Protein AF-0000000078951461 (afdb_homodimer)

Sequence (332 aa):
MVTEEKTISEDTPVHPVADGLLKGRVHHFPVNIYYEDTDLSGRVYHANYLRFTERARSDLVKILGVNQRQAYQDGIGMFVIHQQKIRYCQPAWLDDRLDIQTEIIRLRAATLQLQQKIFRGAELLTEIESEVAFLSVDGRPCRIPTDWRSLFEALCSPALDRVERKMVTEEKTISEDTPVHPVADGLLKGRVHHFPVNIYYEDTDLSGRVYHANYLRFTERARSDLVKILGVNQRQAYQDGIGMFVIHQQKIRYCQPAWLDDRLDIQTEIIRLRAATLQLQQKIFRGAELLTEIESEVAFLSVDGRPCRIPTDWRSLFEALCSPALDRVERK

Secondary structure (DSSP, 8-state):
---------S-------SS-EEETTEEEEEEE--GGGB-TTSBBPTTHHHHHHHHHHHHHHHHHT--HHHHHHTTS-EEEEEEEEEEE-S--BTT-EEEEEEEEEEE-SSEEEEEEEEEETTEEEEEEEEEEEEE-TTS-B-PPPHHHHHHHHHHB-STTTSTTT-/---------S-------S--EEETTEEEEEEE--GGGB-TTSBBPTTHHHHHHHHHHHHHHHHHT--HHHHHHTTS-EEEEEEEEEEE-S--BTT-EEEEEEEEEEE-SSEEEEEEEEEETTEEEEEEEEEEEEE-TTS-B-PPPHHHHHHHHHHB-STTTSSS--

InterPro domains:
  IPR006684 Acyl-CoA thioester hydrolase YbgC/YbaW family [PIRSF003230] (21-158)
  IPR006684 Acyl-CoA thioester hydrolase YbgC/YbaW family [TIGR00051] (31-133)
  IPR029069 HotDog domain superfamily [SSF54637] (25-154)
  IPR050563 4-hydroxybenzoyl-CoA thioesterase [PTHR31793] (26-155)

Solvent-accessible surface area (backbone atoms only — not comparable to full-atom values): 18222 Å² total; per-residue (Å²): 133,83,77,76,72,79,66,76,63,81,77,54,74,70,66,77,65,90,60,54,48,73,60,88,51,36,36,39,23,69,44,76,38,46,78,88,48,32,45,98,85,42,32,48,38,76,49,49,55,51,52,53,51,49,52,41,54,52,44,51,37,50,76,71,66,52,57,59,67,60,33,41,76,71,56,66,22,45,80,41,72,41,33,37,38,38,40,52,71,44,86,54,42,68,72,38,60,34,40,38,36,41,32,38,44,39,78,57,67,36,36,37,32,35,42,35,38,32,21,51,81,89,44,68,23,36,40,37,39,36,35,35,32,27,22,31,77,87,68,42,82,33,68,51,56,66,76,56,43,55,56,50,57,73,31,38,50,73,70,66,54,57,64,77,76,103,135,81,78,76,72,77,66,76,64,80,78,56,73,70,68,78,66,89,60,55,46,73,60,87,51,36,36,38,25,67,44,78,38,46,78,88,47,33,44,98,86,44,32,47,38,77,50,49,55,51,51,54,52,49,51,40,52,54,44,51,38,50,74,71,66,53,57,59,66,59,33,40,76,71,57,66,22,45,80,42,73,41,34,40,37,37,39,51,70,42,86,52,43,67,70,38,59,35,40,37,35,41,32,38,44,41,78,56,67,35,38,38,32,34,42,35,40,32,21,49,81,89,44,69,23,36,39,37,38,36,36,33,33,27,22,31,77,87,68,41,81,33,70,51,56,67,75,55,44,56,57,50,57,73,30,36,50,74,72,69,54,56,61,76,75,102

Nearest PDB structures (foldseek):
  3hm0-assembly1_C  TM=9.225E-01  e=2.066E-12  Bartonella henselae
  3hm0-assembly1_B  TM=9.051E-01  e=6.289E-12  Bartonella henselae
  3hm0-assembly1_D  TM=9.247E-01  e=2.263E-11  Bartonella henselae
  4k00-assembly1_A  TM=9.029E-01  e=1.075E-10  Synechocystis sp. PCC 6803 substr. Kazusa
  1z54-assembly1_C  TM=8.979E-01  e=1.392E-09  Thermus thermophilus HB8

Foldseek 3Di:
DPPPPPPPPVPPVPPPPQAWDDDQLKIKGKDWAAPVQVDPVQWGDPVCVVVVVVVSVVRVCVVLVNDQPVCVVVQNWHKDWDDKDKDFDATDGHGFMKIKIKAFADDDQFKTKIWIFIDRVPHTGMIMIIIMGIATPVGHGGGDDPSVRVSNVSSHDPPPVPPVVD/DPPPPPPPPVPPVPPPPQAWDDDQLKIKGKDWAAPVQVDPVQWGDPVCVVVVVVVSVVRVCVVLVNDQPVCVVVQNWHKDWDDKDKDFDATDGHGFMKIKIKAFADDDQFKTKIWIFIDRVPHTGMIMIIIMGIATPVGHGGGDDPSVRVSNVSSHDPPPVPPVVD

Organism: Zymomonas mobilis subsp. mobilis (strain ATCC 31821 / ZM4 / CP4) (NCBI:txid264203)

pLDDT: mean 86.45, std 18.86, range [30.19, 98.81]

Radius of gyration: 23.98 Å; Cα contacts (8 Å, |Δi|>4): 603; chains: 2; bounding box: 83×57×82 Å

Structure (mmCIF, N/CA/C/O backbone):
data_AF-0000000078951461-model_v1
#
loop_
_entity.id
_entity.type
_entity.pdbx_description
1 polymer 'Thioesterase superfamily protein'
#
loop_
_atom_site.group_PDB
_atom_site.id
_atom_site.type_symbol
_atom_site.label_atom_id
_atom_site.label_alt_id
_atom_site.label_comp_id
_atom_site.label_asym_id
_atom_site.label_entity_id
_atom_site.label_seq_id
_atom_site.pdbx_PDB_ins_code
_atom_site.Cartn_x
_atom_site.Cartn_y
_atom_site.Cartn_z
_atom_site.occupancy
_atom_site.B_iso_or_equiv
_atom_site.auth_seq_id
_atom_site.auth_comp_id
_atom_site.auth_asym_id
_atom_site.auth_atom_id
_atom_site.pdbx_PDB_model_num
ATOM 1 N N . MET A 1 1 ? 34.719 8.82 -51.469 1 34.47 1 MET A N 1
ATOM 2 C CA . MET A 1 1 ? 34.312 8.93 -50.062 1 34.47 1 MET A CA 1
ATOM 3 C C . MET A 1 1 ? 33.312 7.848 -49.719 1 34.47 1 MET A C 1
ATOM 5 O O . MET A 1 1 ? 32.188 7.828 -50.219 1 34.47 1 MET A O 1
ATOM 9 N N . VAL A 1 2 ? 33.781 6.613 -49.469 1 40.09 2 VAL A N 1
ATOM 10 C CA . VAL A 1 2 ? 33.031 5.406 -49.156 1 40.09 2 VAL A CA 1
ATOM 11 C C . VAL A 1 2 ? 32.219 5.609 -47.875 1 40.09 2 VAL A C 1
ATOM 13 O O . VAL A 1 2 ? 32.75 6.047 -46.875 1 40.09 2 VAL A O 1
ATOM 16 N N . THR A 1 3 ? 30.938 5.867 -47.938 1 41.06 3 THR A N 1
ATOM 17 C CA . THR A 1 3 ? 29.984 5.93 -46.844 1 41.06 3 THR A CA 1
ATOM 18 C C . THR A 1 3 ? 30.125 4.711 -45.938 1 41.06 3 THR A C 1
ATOM 20 O O . THR A 1 3 ? 29.969 3.574 -46.406 1 41.06 3 THR A O 1
ATOM 23 N N . GLU A 1 4 ? 30.969 4.73 -44.969 1 40.25 4 GLU A N 1
ATOM 24 C CA . GLU A 1 4 ? 31 3.672 -43.969 1 40.25 4 GLU A CA 1
ATOM 25 C C . GLU A 1 4 ? 29.609 3.391 -43.406 1 40.25 4 GLU A C 1
ATOM 27 O O . GLU A 1 4 ? 28.969 4.277 -42.844 1 40.25 4 GLU A O 1
ATOM 32 N N . GLU A 1 5 ? 28.828 2.58 -44 1 37.94 5 GLU A N 1
ATOM 33 C CA . GLU A 1 5 ? 27.594 2.061 -43.406 1 37.94 5 GLU A CA 1
ATOM 34 C C . GLU A 1 5 ? 27.859 1.578 -41.969 1 37.94 5 GLU A C 1
ATOM 36 O O . GLU A 1 5 ? 28.625 0.645 -41.75 1 37.94 5 GLU A O 1
ATOM 41 N N . LYS A 1 6 ? 27.828 2.479 -41.031 1 44.84 6 LYS A N 1
ATOM 42 C CA . LYS A 1 6 ? 27.781 2.037 -39.625 1 44.84 6 LYS A CA 1
ATOM 43 C C . LYS A 1 6 ? 26.891 0.804 -39.469 1 44.84 6 LYS A C 1
ATOM 45 O O . LYS A 1 6 ? 25.672 0.886 -39.625 1 44.84 6 LYS A O 1
ATOM 50 N N . THR A 1 7 ? 27.266 -0.312 -39.875 1 39.81 7 THR A N 1
ATOM 51 C CA . THR A 1 7 ? 26.562 -1.56 -39.594 1 39.81 7 THR A CA 1
ATOM 52 C C . THR A 1 7 ? 26.234 -1.665 -38.125 1 39.81 7 THR A C 1
ATOM 54 O O . THR A 1 7 ? 27.125 -1.524 -37.25 1 39.81 7 THR A O 1
ATOM 57 N N . ILE A 1 8 ? 25.062 -1.217 -37.688 1 45.56 8 ILE A N 1
ATOM 58 C CA . ILE A 1 8 ? 24.562 -1.632 -36.375 1 45.56 8 ILE A CA 1
ATOM 59 C C . ILE A 1 8 ? 24.953 -3.076 -36.094 1 45.56 8 ILE A C 1
ATOM 61 O O . ILE A 1 8 ? 24.641 -3.98 -36.875 1 45.56 8 ILE A O 1
ATOM 65 N N . SER A 1 9 ? 26.172 -3.287 -35.688 1 44.78 9 SER A N 1
ATOM 66 C CA . SER A 1 9 ? 26.625 -4.625 -35.312 1 44.78 9 SER A CA 1
ATOM 67 C C . SER A 1 9 ? 25.484 -5.469 -34.75 1 44.78 9 SER A C 1
ATOM 69 O O . SER A 1 9 ? 24.547 -4.938 -34.156 1 44.78 9 SER A O 1
ATOM 71 N N . GLU A 1 10 ? 25.047 -6.539 -35.281 1 46.91 10 GLU A N 1
ATOM 72 C CA . GLU A 1 10 ? 24.141 -7.637 -34.969 1 46.91 10 GLU A CA 1
ATOM 73 C C . GLU A 1 10 ? 24.125 -7.926 -33.469 1 46.91 10 GLU A C 1
ATOM 75 O O . GLU A 1 10 ? 23.344 -8.758 -33 1 46.91 10 GLU A O 1
ATOM 80 N N . ASP A 1 11 ? 25.234 -7.703 -32.781 1 46.53 11 ASP A N 1
ATOM 81 C CA . ASP A 1 11 ? 25.062 -7.984 -31.359 1 46.53 11 ASP A CA 1
ATOM 82 C C . ASP A 1 11 ? 24.031 -7.047 -30.734 1 46.53 11 ASP A C 1
ATOM 84 O O . ASP A 1 11 ? 24.375 -5.977 -30.234 1 46.53 11 ASP A O 1
ATOM 88 N N . THR A 1 12 ? 22.984 -6.809 -31.359 1 45.22 12 THR A N 1
ATOM 89 C CA . THR A 1 12 ? 21.906 -6 -30.812 1 45.22 12 THR A CA 1
ATOM 90 C C . THR A 1 12 ? 21.656 -6.348 -29.344 1 45.22 12 THR A C 1
ATOM 92 O O . THR A 1 12 ? 21.375 -7.504 -29.016 1 45.22 12 THR A O 1
ATOM 95 N N . PRO A 1 13 ? 22.281 -5.668 -28.438 1 47.5 13 PRO A N 1
ATOM 96 C CA . PRO A 1 13 ? 21.922 -5.992 -27.062 1 47.5 13 PRO A CA 1
ATOM 97 C C . PRO A 1 13 ? 20.453 -6.402 -26.906 1 47.5 13 PRO A C 1
ATOM 99 O O . PRO A 1 13 ? 19.578 -5.812 -27.547 1 47.5 13 PRO A O 1
ATOM 102 N N . VAL A 1 14 ? 20.125 -7.688 -27.016 1 45.38 14 VAL A N 1
ATOM 103 C CA . VAL A 1 14 ? 18.766 -8.117 -26.672 1 45.38 14 VAL A CA 1
ATOM 104 C C . VAL A 1 14 ? 18.203 -7.25 -25.547 1 45.38 14 VAL A C 1
ATOM 106 O O . VAL A 1 14 ? 18.906 -6.98 -24.562 1 45.38 14 VAL A O 1
ATOM 109 N N . HIS A 1 15 ? 17.469 -6.312 -25.906 1 48.31 15 HIS A N 1
ATOM 110 C CA . HIS A 1 15 ? 16.766 -5.523 -24.906 1 48.31 15 HIS A CA 1
ATOM 111 C C . HIS A 1 15 ? 16.344 -6.379 -23.719 1 48.31 15 HIS A C 1
ATOM 113 O O . HIS A 1 15 ? 15.836 -7.488 -23.891 1 48.31 15 HIS A O 1
ATOM 119 N N . PRO A 1 16 ? 17.172 -6.316 -22.656 1 47.41 16 PRO A N 1
ATOM 120 C CA . PRO A 1 16 ? 16.703 -7.094 -21.5 1 47.41 16 PRO A CA 1
ATOM 121 C C . PRO A 1 16 ? 15.188 -7.258 -21.469 1 47.41 16 PRO A C 1
ATOM 123 O O . PRO A 1 16 ? 14.453 -6.316 -21.797 1 47.41 16 PRO A O 1
ATOM 126 N N . VAL A 1 17 ? 14.656 -8.367 -21.844 1 51.5 17 VAL A N 1
ATOM 127 C CA . VAL A 1 17 ? 13.242 -8.719 -21.781 1 51.5 17 VAL A CA 1
ATOM 128 C C . VAL A 1 17 ? 12.648 -8.219 -20.469 1 51.5 17 VAL A C 1
ATOM 130 O O . VAL A 1 17 ? 13.359 -8.109 -19.453 1 51.5 17 VAL A O 1
ATOM 133 N N . ALA A 1 18 ? 11.531 -7.434 -20.484 1 63.5 18 ALA A N 1
ATOM 134 C CA . ALA A 1 18 ? 10.695 -6.934 -19.406 1 63.5 18 ALA A CA 1
ATOM 135 C C . ALA A 1 18 ? 10.312 -8.055 -18.438 1 63.5 18 ALA A C 1
ATOM 137 O O . ALA A 1 18 ? 9.625 -7.812 -17.438 1 63.5 18 ALA A O 1
ATOM 138 N N . ASP A 1 19 ? 10.898 -9.289 -18.672 1 82.44 19 ASP A N 1
ATOM 139 C CA . ASP A 1 19 ? 10.516 -10.422 -17.844 1 82.44 19 ASP A CA 1
ATOM 140 C C . ASP A 1 19 ? 11.531 -10.633 -16.719 1 82.44 19 ASP A C 1
ATOM 142 O O . ASP A 1 19 ? 12.703 -10.273 -16.844 1 82.44 19 ASP A O 1
ATOM 146 N N . GLY A 1 20 ? 11.055 -11.102 -15.641 1 90.75 20 GLY A N 1
ATOM 147 C CA . GLY A 1 20 ? 11.867 -11.422 -14.484 1 90.75 20 GLY A CA 1
ATOM 148 C C . GLY A 1 20 ? 12.664 -12.703 -14.656 1 90.75 20 GLY A C 1
ATOM 149 O O . GLY A 1 20 ? 12.531 -13.398 -15.664 1 90.75 20 GLY A O 1
ATOM 150 N N . LEU A 1 21 ? 13.648 -12.945 -13.719 1 92.94 21 LEU A N 1
ATOM 151 C CA . LEU A 1 21 ? 14.492 -14.133 -13.68 1 92.94 21 LEU A CA 1
ATOM 152 C C . LEU A 1 21 ? 14.461 -14.773 -12.289 1 92.94 21 LEU A C 1
ATOM 154 O O . LEU A 1 21 ? 14.484 -14.07 -11.281 1 92.94 21 LEU A O 1
ATOM 158 N N . LEU A 1 22 ? 14.469 -16.094 -12.328 1 94.19 22 LEU A N 1
ATOM 159 C CA . LEU A 1 22 ? 14.602 -16.812 -11.07 1 94.19 22 LEU A CA 1
ATOM 160 C C . LEU A 1 22 ? 16.062 -17.156 -10.797 1 94.19 22 LEU A C 1
ATOM 162 O O . LEU A 1 22 ? 16.719 -17.812 -11.609 1 94.19 22 LEU A O 1
ATOM 166 N N . LYS A 1 23 ? 16.656 -16.672 -9.789 1 95.12 23 LYS A N 1
ATOM 167 C CA . LYS A 1 23 ? 17.969 -17.047 -9.281 1 95.12 23 LYS A CA 1
ATOM 168 C C . LYS A 1 23 ? 17.859 -17.812 -7.965 1 95.12 23 LYS A C 1
ATOM 170 O O . LYS A 1 23 ? 17.703 -17.203 -6.902 1 95.12 23 LYS A O 1
ATOM 175 N N . GLY A 1 24 ? 17.984 -19.203 -8.047 1 93.69 24 GLY A N 1
ATOM 176 C CA . GLY A 1 24 ? 17.625 -20 -6.891 1 93.69 24 GLY A CA 1
ATOM 177 C C . GLY A 1 24 ? 16.156 -19.891 -6.523 1 93.69 24 GLY A C 1
ATOM 178 O O . GLY A 1 24 ? 15.281 -20.125 -7.359 1 93.69 24 GLY A O 1
ATOM 179 N N . ARG A 1 25 ? 15.922 -19.453 -5.305 1 95.19 25 ARG A N 1
ATOM 180 C CA . ARG A 1 25 ? 14.547 -19.359 -4.832 1 95.19 25 ARG A CA 1
ATOM 181 C C . ARG A 1 25 ? 14.039 -17.922 -4.898 1 95.19 25 ARG A C 1
ATOM 183 O O . ARG A 1 25 ? 12.906 -17.641 -4.508 1 95.19 25 ARG A O 1
ATOM 190 N N . VAL A 1 26 ? 14.875 -17.094 -5.422 1 97.06 26 VAL A N 1
ATOM 191 C CA . VAL A 1 26 ? 14.531 -15.672 -5.43 1 97.06 26 VAL A CA 1
ATOM 192 C C . VAL A 1 26 ? 14.211 -15.227 -6.855 1 97.06 26 VAL A C 1
ATOM 194 O O . VAL A 1 26 ? 14.984 -15.469 -7.777 1 97.06 26 VAL A O 1
ATOM 197 N N . HIS A 1 27 ? 13.039 -14.68 -7.086 1 97.62 27 HIS A N 1
ATOM 198 C CA . HIS A 1 27 ? 12.641 -14.086 -8.359 1 97.62 27 HIS A CA 1
ATOM 199 C C . HIS A 1 27 ? 13.086 -12.625 -8.445 1 97.62 27 HIS A C 1
ATOM 201 O O . HIS A 1 27 ? 12.82 -11.836 -7.539 1 97.62 27 HIS A O 1
ATOM 207 N N . HIS A 1 28 ? 13.797 -12.25 -9.516 1 98.12 28 HIS A N 1
ATOM 208 C CA . HIS A 1 28 ? 14.266 -10.891 -9.773 1 98.12 28 HIS A CA 1
ATOM 209 C C . HIS A 1 28 ? 13.484 -10.25 -10.914 1 98.12 28 HIS A C 1
ATOM 211 O O . HIS A 1 28 ? 13.406 -10.805 -12.008 1 98.12 28 HIS A O 1
ATOM 217 N N . PHE A 1 29 ? 12.93 -9.117 -10.703 1 97.94 29 PHE A N 1
ATOM 218 C CA . PHE A 1 29 ? 12.117 -8.414 -11.695 1 97.94 29 PHE A CA 1
ATOM 219 C C . PHE A 1 29 ? 12.57 -6.961 -11.828 1 97.94 29 PHE A C 1
ATOM 221 O O . PHE A 1 29 ? 12.469 -6.18 -10.883 1 97.94 29 PHE A O 1
ATOM 228 N N . PRO A 1 30 ? 13.016 -6.574 -13.023 1 96.69 30 PRO A N 1
ATOM 229 C CA . PRO A 1 30 ? 13.5 -5.207 -13.203 1 96.69 30 PRO A CA 1
ATOM 230 C C . PRO A 1 30 ? 12.375 -4.203 -13.445 1 96.69 30 PRO A C 1
ATOM 232 O O . PRO A 1 30 ? 11.391 -4.523 -14.125 1 96.69 30 PRO A O 1
ATOM 235 N N . VAL A 1 31 ? 12.57 -3.02 -12.883 1 96.62 31 VAL A N 1
ATOM 236 C CA . VAL A 1 31 ? 11.633 -1.923 -13.102 1 96.62 31 VAL A CA 1
ATOM 237 C C . VAL A 1 31 ? 12.398 -0.626 -13.352 1 96.62 31 VAL A C 1
ATOM 239 O O . VAL A 1 31 ? 13.258 -0.242 -12.555 1 96.62 31 VAL A O 1
ATOM 242 N N . ASN A 1 32 ? 12.07 -0.006 -14.445 1 95.38 32 ASN A N 1
ATOM 243 C CA . ASN A 1 32 ? 12.57 1.341 -14.695 1 95.38 32 ASN A CA 1
ATOM 244 C C . ASN A 1 32 ? 11.586 2.404 -14.227 1 95.38 32 ASN A C 1
ATOM 246 O O . ASN A 1 32 ? 10.375 2.271 -14.422 1 95.38 32 ASN A O 1
ATOM 250 N N . ILE A 1 33 ? 12.164 3.449 -13.594 1 96.62 33 ILE A N 1
ATOM 251 C CA . ILE A 1 33 ? 11.312 4.52 -13.086 1 96.62 33 ILE A CA 1
ATOM 252 C C . ILE A 1 33 ? 11.195 5.625 -14.133 1 96.62 33 ILE A C 1
ATOM 254 O O . ILE A 1 33 ? 12.203 6.137 -14.617 1 96.62 33 ILE A O 1
ATOM 258 N N . TYR A 1 34 ? 10.008 5.996 -14.438 1 94.44 34 TYR A N 1
ATOM 259 C CA . TYR A 1 34 ? 9.695 7.047 -15.398 1 94.44 34 TYR A CA 1
ATOM 260 C C . TYR A 1 34 ? 8.977 8.203 -14.727 1 94.44 34 TYR A C 1
ATOM 262 O O . TYR A 1 34 ? 8.656 8.141 -13.539 1 94.44 34 TYR A O 1
ATOM 270 N N . TYR A 1 35 ? 8.625 9.266 -15.453 1 90.94 35 TYR A N 1
ATOM 271 C CA . TYR A 1 35 ? 8.008 10.484 -14.945 1 90.94 35 TYR A CA 1
ATOM 272 C C . TYR A 1 35 ? 6.672 10.18 -14.273 1 90.94 35 TYR A C 1
ATOM 274 O O . TYR A 1 35 ? 6.363 10.727 -13.211 1 90.94 35 TYR A O 1
ATOM 282 N N . GLU A 1 36 ? 5.91 9.273 -14.75 1 91 36 GLU A N 1
ATOM 283 C CA . GLU A 1 36 ? 4.566 8.984 -14.25 1 91 36 GLU A CA 1
ATOM 284 C C . GLU A 1 36 ? 4.617 8.273 -12.898 1 91 36 GLU A C 1
ATOM 286 O O . GLU A 1 36 ? 3.607 8.195 -12.203 1 91 36 GLU A O 1
ATOM 291 N N . ASP A 1 37 ? 5.781 7.773 -12.594 1 95 37 ASP A N 1
ATOM 292 C CA . ASP A 1 37 ? 5.926 7.039 -11.344 1 95 37 ASP A CA 1
ATOM 293 C C . ASP A 1 37 ? 6.227 7.984 -10.18 1 95 37 ASP A C 1
ATOM 295 O O . ASP A 1 37 ? 6.18 7.582 -9.016 1 95 37 ASP A O 1
ATOM 299 N N . THR A 1 38 ? 6.629 9.203 -10.438 1 94 38 THR A N 1
ATOM 300 C CA . THR A 1 38 ? 7.16 10.109 -9.422 1 94 38 THR A CA 1
ATOM 301 C C . THR A 1 38 ? 6.125 11.164 -9.039 1 94 38 THR A C 1
ATOM 303 O O . THR A 1 38 ? 5.059 11.242 -9.656 1 94 38 THR A O 1
ATOM 306 N N . ASP A 1 39 ? 6.375 11.844 -7.953 1 90 39 ASP A N 1
ATOM 307 C CA . ASP A 1 39 ? 5.551 12.969 -7.531 1 90 39 ASP A CA 1
ATOM 308 C C . ASP A 1 39 ? 6.305 14.289 -7.672 1 90 39 ASP A C 1
ATOM 310 O O . ASP A 1 39 ? 7.332 14.352 -8.352 1 90 39 ASP A O 1
ATOM 314 N N . LEU A 1 40 ? 5.703 15.367 -7.113 1 81 40 LEU A N 1
ATOM 315 C CA . LEU A 1 40 ? 6.234 16.719 -7.262 1 81 40 LEU A CA 1
ATOM 316 C C . LEU A 1 40 ? 7.68 16.781 -6.777 1 81 40 LEU A C 1
ATOM 318 O O . LEU A 1 40 ? 8.484 17.547 -7.316 1 81 40 LEU A O 1
ATOM 322 N N . SER A 1 41 ? 8.086 15.906 -5.863 1 82.25 41 SER A N 1
ATOM 323 C CA . SER A 1 41 ? 9.414 15.953 -5.258 1 82.25 41 SER A CA 1
ATOM 324 C C . SER A 1 41 ? 10.422 15.164 -6.09 1 82.25 41 SER A C 1
ATOM 326 O O . SER A 1 41 ? 11.617 15.164 -5.781 1 82.25 41 SER A O 1
ATOM 328 N N . GLY A 1 42 ? 9.945 14.469 -7.18 1 87.81 42 GLY A N 1
ATOM 329 C CA . GLY A 1 42 ? 10.828 13.672 -8.016 1 87.81 42 GLY A CA 1
ATOM 330 C C . GLY A 1 42 ? 11.047 12.266 -7.477 1 87.81 42 GLY A C 1
ATOM 331 O O . GLY A 1 42 ? 11.727 11.453 -8.102 1 87.81 42 GLY A O 1
ATOM 332 N N . ARG A 1 43 ? 10.523 12.031 -6.363 1 93.31 43 ARG A N 1
ATOM 333 C CA . ARG A 1 43 ? 10.594 10.695 -5.785 1 93.31 43 ARG A CA 1
ATOM 334 C C . ARG A 1 43 ? 9.422 9.836 -6.246 1 93.31 43 ARG A C 1
ATOM 336 O O . ARG A 1 43 ? 8.359 10.367 -6.602 1 93.31 43 ARG A O 1
ATOM 343 N N . VAL A 1 44 ? 9.633 8.555 -6.297 1 96.75 44 VAL A N 1
ATOM 344 C CA . VAL A 1 44 ? 8.531 7.652 -6.617 1 96.75 44 VAL A CA 1
ATOM 345 C C . VAL A 1 44 ? 7.41 7.824 -5.598 1 96.75 44 VAL A C 1
ATOM 347 O O . VAL A 1 44 ? 7.66 7.836 -4.387 1 96.75 44 VAL A O 1
ATOM 350 N N . TYR A 1 45 ? 6.215 7.957 -6.129 1 95.69 45 TYR A N 1
ATOM 351 C CA . TYR A 1 45 ? 5.035 7.988 -5.273 1 95.69 45 TYR A CA 1
ATOM 352 C C . TYR A 1 45 ? 4.922 6.707 -4.453 1 95.69 45 TYR A C 1
ATOM 354 O O . TYR A 1 45 ? 5.074 5.605 -4.984 1 95.69 45 TYR A O 1
ATOM 362 N N . HIS A 1 46 ? 4.645 6.82 -3.127 1 95.94 46 HIS A N 1
ATOM 363 C CA . HIS A 1 46 ? 4.785 5.691 -2.211 1 95.94 46 HIS A CA 1
ATOM 364 C C . HIS A 1 46 ? 3.861 4.547 -2.607 1 95.94 46 HIS A C 1
ATOM 366 O O . HIS A 1 46 ? 4.215 3.375 -2.449 1 95.94 46 HIS A O 1
ATOM 372 N N . ALA A 1 47 ? 2.705 4.848 -3.096 1 96.75 47 ALA A N 1
ATOM 373 C CA . ALA A 1 47 ? 1.732 3.816 -3.447 1 96.75 47 ALA A CA 1
ATOM 374 C C . ALA A 1 47 ? 2.209 2.998 -4.645 1 96.75 47 ALA A C 1
ATOM 376 O O . ALA A 1 47 ? 1.766 1.865 -4.844 1 96.75 47 ALA A O 1
ATOM 377 N N . ASN A 1 48 ? 3.068 3.549 -5.441 1 97.25 48 ASN A N 1
ATOM 378 C CA . ASN A 1 48 ? 3.49 2.887 -6.668 1 97.25 48 ASN A CA 1
ATOM 379 C C . ASN A 1 48 ? 4.363 1.67 -6.379 1 97.25 48 ASN A C 1
ATOM 381 O O . ASN A 1 48 ? 4.48 0.77 -7.215 1 97.25 48 ASN A O 1
ATOM 385 N N . TYR A 1 49 ? 4.949 1.63 -5.227 1 98.38 49 TYR A N 1
ATOM 386 C CA . TYR A 1 49 ? 5.746 0.46 -4.871 1 98.38 49 TYR A CA 1
ATOM 387 C C . TYR A 1 49 ? 4.883 -0.795 -4.832 1 98.38 49 TYR A C 1
ATOM 389 O O . TYR A 1 49 ? 5.352 -1.89 -5.152 1 98.38 49 TYR A O 1
ATOM 397 N N . LEU A 1 50 ? 3.609 -0.641 -4.43 1 98 50 LEU A N 1
ATOM 398 C CA . LEU A 1 50 ? 2.693 -1.776 -4.469 1 98 50 LEU A CA 1
ATOM 399 C C . LEU A 1 50 ? 2.439 -2.223 -5.902 1 98 50 LEU A C 1
ATOM 401 O O . LEU A 1 50 ? 2.318 -3.42 -6.176 1 98 50 LEU A O 1
ATOM 405 N N . ARG A 1 51 ? 2.369 -1.291 -6.758 1 96.94 51 ARG A N 1
ATOM 406 C CA . ARG A 1 51 ? 2.166 -1.626 -8.164 1 96.94 51 ARG A CA 1
ATOM 407 C C . ARG A 1 51 ? 3.363 -2.387 -8.727 1 96.94 51 ARG A C 1
ATOM 409 O O . ARG A 1 51 ? 3.197 -3.367 -9.453 1 96.94 51 ARG A O 1
ATOM 416 N N . PHE A 1 52 ? 4.539 -1.928 -8.398 1 98 52 PHE A N 1
ATOM 417 C CA . PHE A 1 52 ? 5.746 -2.604 -8.859 1 98 52 PHE A CA 1
ATOM 418 C C . PHE A 1 52 ? 5.777 -4.047 -8.375 1 98 52 PHE A C 1
ATOM 420 O O . PHE A 1 52 ? 6.086 -4.961 -9.141 1 98 52 PHE A O 1
ATOM 427 N N . THR A 1 53 ? 5.449 -4.203 -7.113 1 98.06 53 THR A N 1
ATOM 428 C CA . THR A 1 53 ? 5.523 -5.543 -6.543 1 98.06 53 THR A CA 1
ATOM 429 C C . THR A 1 53 ? 4.426 -6.434 -7.113 1 98.06 53 THR A C 1
ATOM 431 O O . THR A 1 53 ? 4.609 -7.648 -7.246 1 98.06 53 THR A O 1
ATOM 434 N N . GLU A 1 54 ? 3.281 -5.879 -7.41 1 96.88 54 GLU A N 1
ATOM 435 C CA . GLU A 1 54 ? 2.238 -6.645 -8.086 1 96.88 54 GLU A CA 1
ATOM 436 C C . GLU A 1 54 ? 2.715 -7.141 -9.453 1 96.88 54 GLU A C 1
ATOM 438 O O . GLU A 1 54 ? 2.455 -8.281 -9.82 1 96.88 54 GLU A O 1
ATOM 443 N N . ARG A 1 55 ? 3.365 -6.293 -10.18 1 95.94 55 ARG A N 1
ATOM 444 C CA . ARG A 1 55 ? 3.904 -6.691 -11.477 1 95.94 55 ARG A CA 1
ATOM 445 C C . ARG A 1 55 ? 4.914 -7.824 -11.32 1 95.94 55 ARG A C 1
ATOM 447 O O . ARG A 1 55 ? 4.914 -8.773 -12.117 1 95.94 55 ARG A O 1
ATOM 454 N N . ALA A 1 56 ? 5.727 -7.68 -10.336 1 97.5 56 ALA A N 1
ATOM 455 C CA . ALA A 1 56 ? 6.715 -8.719 -10.07 1 97.5 56 ALA A CA 1
ATOM 456 C C . ALA A 1 56 ? 6.035 -10.047 -9.734 1 97.5 56 ALA A C 1
ATOM 458 O O . ALA A 1 56 ? 6.426 -11.102 -10.242 1 97.5 56 ALA A O 1
ATOM 459 N N . ARG A 1 57 ? 5.043 -10.062 -8.852 1 96.19 57 ARG A N 1
ATOM 460 C CA . ARG A 1 57 ? 4.32 -11.281 -8.508 1 96.19 57 ARG A CA 1
ATOM 461 C C . ARG A 1 57 ? 3.658 -11.891 -9.742 1 96.19 57 ARG A C 1
ATOM 463 O O . ARG A 1 57 ? 3.674 -13.109 -9.922 1 96.19 57 ARG A O 1
ATOM 470 N N . SER A 1 58 ? 3.076 -10.984 -10.562 1 93.69 58 SER A N 1
ATOM 471 C CA . SER A 1 58 ? 2.438 -11.453 -11.789 1 93.69 58 SER A CA 1
ATOM 472 C C . SER A 1 58 ? 3.443 -12.133 -12.711 1 93.69 58 SER A C 1
ATOM 474 O O . SER A 1 58 ? 3.154 -13.18 -13.289 1 93.69 58 SER A O 1
ATOM 476 N N . ASP A 1 59 ? 4.59 -11.578 -12.812 1 94.94 59 ASP A N 1
ATOM 477 C CA . ASP A 1 59 ? 5.652 -12.148 -13.633 1 94.94 59 ASP A CA 1
ATOM 478 C C . ASP A 1 59 ? 6.102 -13.508 -13.086 1 94.94 59 ASP A C 1
ATOM 480 O O . ASP A 1 59 ? 6.305 -14.453 -13.852 1 94.94 59 ASP A O 1
ATOM 484 N N . LEU A 1 60 ? 6.258 -13.617 -11.82 1 94.56 60 LEU A N 1
ATOM 485 C CA . LEU A 1 60 ? 6.676 -14.859 -11.18 1 94.56 60 LEU A CA 1
ATOM 486 C C . LEU A 1 60 ? 5.711 -15.992 -11.5 1 94.56 60 LEU A C 1
ATOM 488 O O . LEU A 1 60 ? 6.133 -17.078 -11.914 1 94.56 60 LEU A O 1
ATOM 492 N N . VAL A 1 61 ? 4.445 -15.797 -11.305 1 92.19 61 VAL A N 1
ATOM 493 C CA . VAL A 1 61 ? 3.463 -16.844 -11.523 1 92.19 61 VAL A CA 1
ATOM 494 C C . VAL A 1 61 ? 3.424 -17.219 -13 1 92.19 61 VAL A C 1
ATOM 496 O O . VAL A 1 61 ? 3.221 -18.391 -13.352 1 92.19 61 VAL A O 1
ATOM 499 N N . LYS A 1 62 ? 3.615 -16.203 -13.82 1 89.94 62 LYS A N 1
ATOM 500 C CA . LYS A 1 62 ? 3.693 -16.484 -15.25 1 89.94 62 LYS A CA 1
ATOM 501 C C . LYS A 1 62 ? 4.871 -17.391 -15.57 1 89.94 62 LYS A C 1
ATOM 503 O O . LYS A 1 62 ? 4.727 -18.375 -16.312 1 89.94 62 LYS A O 1
ATOM 508 N N . ILE A 1 63 ? 5.992 -17.109 -15 1 90.88 63 ILE A N 1
ATOM 509 C CA . ILE A 1 63 ? 7.203 -17.891 -15.234 1 90.88 63 ILE A CA 1
ATOM 510 C C . ILE A 1 63 ? 7 -19.328 -14.734 1 90.88 63 ILE A C 1
ATOM 512 O O . ILE A 1 63 ? 7.5 -20.281 -15.336 1 90.88 63 ILE A O 1
ATOM 516 N N . LEU A 1 64 ? 6.223 -19.469 -13.703 1 91.69 64 LEU A N 1
ATOM 517 C CA . LEU A 1 64 ? 5.988 -20.781 -13.109 1 91.69 64 LEU A CA 1
ATOM 518 C C . LEU A 1 64 ? 4.918 -21.547 -13.883 1 91.69 64 LEU A C 1
ATOM 520 O O . LEU A 1 64 ? 4.684 -22.719 -13.625 1 91.69 64 LEU A O 1
ATOM 524 N N . GLY A 1 65 ? 4.227 -20.844 -14.797 1 89.38 65 GLY A N 1
ATOM 525 C CA . GLY A 1 65 ? 3.205 -21.5 -15.594 1 89.38 65 GLY A CA 1
ATOM 526 C C . GLY A 1 65 ? 1.845 -21.516 -14.922 1 89.38 65 GLY A C 1
ATOM 527 O O . GLY A 1 65 ? 0.979 -22.312 -15.289 1 89.38 65 GLY A O 1
ATOM 528 N N . VAL A 1 66 ? 1.729 -20.75 -13.906 1 89.62 66 VAL A N 1
ATOM 529 C CA . VAL A 1 66 ? 0.448 -20.625 -13.219 1 89.62 66 VAL A CA 1
ATOM 530 C C . VAL A 1 66 ? -0.458 -19.672 -13.984 1 89.62 66 VAL A C 1
ATOM 532 O O . VAL A 1 66 ? -0.129 -18.5 -14.148 1 89.62 66 VAL A O 1
ATOM 535 N N . ASN A 1 67 ? -1.5 -20.188 -14.508 1 89.56 67 ASN A N 1
ATOM 536 C CA . ASN A 1 67 ? -2.479 -19.359 -15.203 1 89.56 67 ASN A CA 1
ATOM 537 C C . ASN A 1 67 ? -3.672 -19.031 -14.312 1 89.56 67 ASN A C 1
ATOM 539 O O . ASN A 1 67 ? -4.68 -19.734 -14.328 1 89.56 67 ASN A O 1
ATOM 543 N N . GLN A 1 68 ? -3.596 -17.953 -13.664 1 85.06 68 GLN A N 1
ATOM 544 C CA . GLN A 1 68 ? -4.605 -17.578 -12.688 1 85.06 68 GLN A CA 1
ATOM 545 C C . GLN A 1 68 ? -5.91 -17.172 -13.359 1 85.06 68 GLN A C 1
ATOM 547 O O . GLN A 1 68 ? -6.996 -17.438 -12.844 1 85.06 68 GLN A O 1
ATOM 552 N N . ARG A 1 69 ? -5.828 -16.578 -14.469 1 85.25 69 ARG A N 1
ATOM 553 C CA . ARG A 1 69 ? -7.02 -16.156 -15.195 1 85.25 69 ARG A CA 1
ATOM 554 C C . ARG A 1 69 ? -7.867 -17.359 -15.609 1 85.25 69 ARG A C 1
ATOM 556 O O . ARG A 1 69 ? -9.086 -17.359 -15.414 1 85.25 69 ARG A O 1
ATOM 563 N N . GLN A 1 70 ? -7.219 -18.312 -16.172 1 87.81 70 GLN A N 1
ATOM 564 C CA . GLN A 1 70 ? -7.918 -19.531 -16.578 1 87.81 70 GLN A CA 1
ATOM 565 C C . GLN A 1 70 ? -8.523 -20.25 -15.383 1 87.81 70 GLN A C 1
ATOM 567 O O . GLN A 1 70 ? -9.625 -20.781 -15.461 1 87.81 70 GLN A O 1
ATOM 572 N N . ALA A 1 71 ? -7.77 -20.297 -14.32 1 87.62 71 ALA A N 1
ATOM 573 C CA . ALA A 1 71 ? -8.266 -20.938 -13.109 1 87.62 71 ALA A CA 1
ATOM 574 C C . ALA A 1 71 ? -9.547 -20.281 -12.617 1 87.62 71 ALA A C 1
ATOM 576 O O . ALA A 1 71 ? -10.484 -20.969 -12.203 1 87.62 71 ALA A O 1
ATOM 577 N N . TYR A 1 72 ? -9.562 -19.062 -12.711 1 86.69 72 TYR A N 1
ATOM 578 C CA . TYR A 1 72 ? -10.75 -18.328 -12.289 1 86.69 72 TYR A CA 1
ATOM 579 C C . TYR A 1 72 ? -11.93 -18.625 -13.211 1 86.69 72 TYR A C 1
ATOM 581 O O . TYR A 1 72 ? -13.031 -18.922 -12.742 1 86.69 72 TYR A O 1
ATOM 589 N N . GLN A 1 73 ? -11.711 -18.594 -14.414 1 88.31 73 GLN A N 1
ATOM 590 C CA . GLN A 1 73 ? -12.742 -18.844 -15.414 1 88.31 73 GLN A CA 1
ATOM 591 C C . GLN A 1 73 ? -13.289 -20.266 -15.297 1 88.31 73 GLN A C 1
ATOM 593 O O . GLN A 1 73 ? -14.477 -20.5 -15.539 1 88.31 73 GLN A O 1
ATOM 598 N N . ASP A 1 74 ? -12.438 -21.203 -14.883 1 92 74 ASP A N 1
ATOM 599 C CA . ASP A 1 74 ? -12.82 -22.609 -14.75 1 92 74 ASP A CA 1
ATOM 600 C C . ASP A 1 74 ? -13.484 -22.859 -13.406 1 92 74 ASP A C 1
ATOM 602 O O . ASP A 1 74 ? -13.875 -24 -13.109 1 92 74 ASP A O 1
ATOM 606 N N . GLY A 1 75 ? -13.531 -21.844 -12.594 1 90.12 75 GLY A N 1
ATOM 607 C CA . GLY A 1 75 ? -14.211 -21.969 -11.312 1 90.12 75 GLY A CA 1
ATOM 608 C C . GLY A 1 75 ? -13.352 -22.625 -10.25 1 90.12 75 GLY A C 1
ATOM 609 O O . GLY A 1 75 ? -13.859 -23.078 -9.227 1 90.12 75 GLY A O 1
ATOM 610 N N . ILE A 1 76 ? -12.117 -22.75 -10.531 1 90.25 76 ILE A N 1
ATOM 611 C CA . ILE A 1 76 ? -11.219 -23.391 -9.578 1 90.25 76 ILE A CA 1
ATOM 612 C C . ILE A 1 76 ? -11.008 -22.469 -8.375 1 90.25 76 ILE A C 1
ATOM 614 O O . ILE A 1 76 ? -11.094 -22.922 -7.223 1 90.25 76 ILE A O 1
ATOM 618 N N . GLY A 1 77 ? -10.664 -21.219 -8.641 1 92.62 77 GLY A N 1
ATOM 619 C CA . GLY A 1 77 ? -10.461 -20.25 -7.57 1 92.62 77 GLY A CA 1
ATOM 620 C C . GLY A 1 77 ? -9.594 -19.078 -7.988 1 92.62 77 GLY A C 1
ATOM 621 O O . GLY A 1 77 ? -9.367 -18.859 -9.18 1 92.62 77 GLY A O 1
ATOM 622 N N . MET A 1 78 ? -9.258 -18.219 -6.926 1 91.75 78 MET A N 1
ATOM 623 C CA . MET A 1 78 ? -8.461 -17.031 -7.199 1 91.75 78 MET A CA 1
ATOM 624 C C . MET A 1 78 ? -7.598 -16.656 -5.996 1 91.75 78 MET A C 1
ATOM 626 O O . MET A 1 78 ? -7.973 -16.938 -4.852 1 91.75 78 MET A O 1
ATOM 630 N N . PHE A 1 79 ? -6.496 -16.078 -6.34 1 93.38 79 PHE A N 1
ATOM 631 C CA . PHE A 1 79 ? -5.66 -15.531 -5.281 1 93.38 79 PHE A CA 1
ATOM 632 C C . PHE A 1 79 ? -6.145 -14.141 -4.883 1 93.38 79 PHE A C 1
ATOM 634 O O . PHE A 1 79 ? -6.512 -13.336 -5.738 1 93.38 79 PHE A O 1
ATOM 641 N N . VAL A 1 80 ? -6.145 -13.875 -3.559 1 93.44 80 VAL A N 1
ATOM 642 C CA . VAL A 1 80 ? -6.52 -12.578 -3.02 1 93.44 80 VAL A CA 1
ATOM 643 C C . VAL A 1 80 ? -5.496 -12.133 -1.978 1 93.44 80 VAL A C 1
ATOM 645 O O . VAL A 1 80 ? -5.035 -12.938 -1.168 1 93.44 80 VAL A O 1
ATOM 648 N N . ILE A 1 81 ? -5.086 -10.883 -2.104 1 96.56 81 ILE A N 1
ATOM 649 C CA . ILE A 1 81 ? -4.215 -10.336 -1.07 1 96.56 81 ILE A CA 1
ATOM 650 C C . ILE A 1 81 ? -5.031 -10.031 0.185 1 96.56 81 ILE A C 1
ATOM 652 O O . ILE A 1 81 ? -5.996 -9.266 0.136 1 96.56 81 ILE A O 1
ATOM 656 N N . HIS A 1 82 ? -4.605 -10.57 1.285 1 96.69 82 HIS A N 1
ATOM 657 C CA . HIS A 1 82 ? -5.32 -10.406 2.545 1 96.69 82 HIS A CA 1
ATOM 658 C C . HIS A 1 82 ? -4.719 -9.266 3.371 1 96.69 82 HIS A C 1
ATOM 660 O O . HIS A 1 82 ? -5.449 -8.508 4.008 1 96.69 82 HIS A O 1
ATOM 666 N N . GLN A 1 83 ? -3.424 -9.258 3.381 1 97.81 83 GLN A N 1
ATOM 667 C CA . GLN A 1 83 ? -2.713 -8.258 4.172 1 97.81 83 GLN A CA 1
ATOM 668 C C . GLN A 1 83 ? -1.369 -7.906 3.533 1 97.81 83 GLN A C 1
ATOM 670 O O . GLN A 1 83 ? -0.729 -8.758 2.918 1 97.81 83 GLN A O 1
ATOM 675 N N . GLN A 1 84 ? -1.011 -6.672 3.775 1 98.5 84 GLN A N 1
ATOM 676 C CA . GLN A 1 84 ? 0.324 -6.238 3.373 1 98.5 84 GLN A CA 1
ATOM 677 C C . GLN A 1 84 ? 0.939 -5.309 4.414 1 98.5 84 GLN A C 1
ATOM 679 O O . GLN A 1 84 ? 0.246 -4.469 4.988 1 98.5 84 GLN A O 1
ATOM 684 N N . LYS A 1 85 ? 2.178 -5.527 4.625 1 98.5 85 LYS A N 1
ATOM 685 C CA . LYS A 1 85 ? 2.998 -4.641 5.445 1 98.5 85 LYS A CA 1
ATOM 686 C C . LYS A 1 85 ? 4.137 -4.031 4.629 1 98.5 85 LYS A C 1
ATOM 688 O O . LYS A 1 85 ? 4.891 -4.75 3.975 1 98.5 85 LYS A O 1
ATOM 693 N N . ILE A 1 86 ? 4.23 -2.77 4.695 1 98.62 86 ILE A N 1
ATOM 694 C CA . ILE A 1 86 ? 5.215 -2.064 3.879 1 98.62 86 ILE A CA 1
ATOM 695 C C . ILE A 1 86 ? 6.148 -1.26 4.781 1 98.62 86 ILE A C 1
ATOM 697 O O . ILE A 1 86 ? 5.695 -0.526 5.66 1 98.62 86 ILE A O 1
ATOM 701 N N . ARG A 1 87 ? 7.379 -1.414 4.562 1 98.56 87 ARG A N 1
ATOM 702 C CA . ARG A 1 87 ? 8.391 -0.558 5.172 1 98.56 87 ARG A CA 1
ATOM 703 C C . ARG A 1 87 ? 9.141 0.246 4.117 1 98.56 87 ARG A C 1
ATOM 705 O O . ARG A 1 87 ? 9.734 -0.326 3.199 1 98.56 87 ARG A O 1
ATOM 712 N N . TYR A 1 88 ? 9.109 1.536 4.289 1 98.12 88 TYR A N 1
ATOM 713 C CA . TYR A 1 88 ? 9.82 2.426 3.373 1 98.12 88 TYR A CA 1
ATOM 714 C C . TYR A 1 88 ? 11.172 2.836 3.947 1 98.12 88 TYR A C 1
ATOM 716 O O . TYR A 1 88 ? 11.234 3.625 4.895 1 98.12 88 TYR A O 1
ATOM 724 N N . CYS A 1 89 ? 12.188 2.424 3.322 1 97.19 89 CYS A N 1
ATOM 725 C CA . CYS A 1 89 ? 13.531 2.648 3.844 1 97.19 89 CYS A CA 1
ATOM 726 C C . CYS A 1 89 ? 14.172 3.865 3.188 1 97.19 89 CYS A C 1
ATOM 728 O O . CYS A 1 89 ? 14.664 4.762 3.877 1 97.19 89 CYS A O 1
ATOM 730 N N . GLN A 1 90 ? 14.258 3.84 1.883 1 96.44 90 GLN A N 1
ATOM 731 C CA . GLN A 1 90 ? 14.797 4.926 1.072 1 96.44 90 GLN A CA 1
ATOM 732 C C . GLN A 1 90 ? 13.938 5.168 -0.166 1 96.44 90 GLN A C 1
ATOM 734 O O . GLN A 1 90 ? 13.328 4.234 -0.694 1 96.44 90 GLN A O 1
ATOM 739 N N . PRO A 1 91 ? 13.93 6.395 -0.587 1 95.38 91 PRO A N 1
ATOM 740 C CA . PRO A 1 91 ? 13.125 6.66 -1.781 1 95.38 91 PRO A CA 1
ATOM 741 C C . PRO A 1 91 ? 13.836 6.246 -3.072 1 95.38 91 PRO A C 1
ATOM 743 O O . PRO A 1 91 ? 15.062 6.242 -3.131 1 95.38 91 PRO A O 1
ATOM 746 N N . ALA A 1 92 ? 13.023 5.855 -4.098 1 97.5 92 ALA A N 1
ATOM 747 C CA . ALA A 1 92 ? 13.516 5.766 -5.469 1 97.5 92 ALA A CA 1
ATOM 748 C C . ALA A 1 92 ? 13.297 7.074 -6.223 1 97.5 92 ALA A C 1
ATOM 750 O O . ALA A 1 92 ? 12.391 7.844 -5.883 1 97.5 92 ALA A O 1
ATOM 751 N N . TRP A 1 93 ? 14.078 7.289 -7.273 1 96.38 93 TRP A N 1
ATOM 752 C CA . TRP A 1 93 ? 14.062 8.547 -8.016 1 96.38 93 TRP A CA 1
ATOM 753 C C . TRP A 1 93 ? 13.867 8.297 -9.508 1 96.38 93 TRP A C 1
ATOM 755 O O . TRP A 1 93 ? 14.039 7.172 -9.977 1 96.38 93 TRP A O 1
ATOM 765 N N . LEU A 1 94 ? 13.57 9.391 -10.203 1 94.12 94 LEU A N 1
ATOM 766 C CA . LEU A 1 94 ? 13.484 9.344 -11.656 1 94.12 94 LEU A CA 1
ATOM 767 C C . LEU A 1 94 ? 14.75 8.75 -12.258 1 94.12 94 LEU A C 1
ATOM 769 O O . LEU A 1 94 ? 15.859 9.086 -11.836 1 94.12 94 LEU A O 1
ATOM 773 N N . ASP A 1 95 ? 14.555 7.836 -13.195 1 93.31 95 ASP A N 1
ATOM 774 C CA . ASP A 1 95 ? 15.594 7.211 -14.008 1 93.31 95 ASP A CA 1
ATOM 775 C C . ASP A 1 95 ? 16.328 6.125 -13.219 1 93.31 95 ASP A C 1
ATOM 777 O O . ASP A 1 95 ? 17.266 5.516 -13.727 1 93.31 95 ASP A O 1
ATOM 781 N N . ASP A 1 96 ? 15.883 5.926 -12 1 96.56 96 ASP A N 1
ATOM 782 C CA . ASP A 1 96 ? 16.422 4.777 -11.281 1 96.56 96 ASP A CA 1
ATOM 783 C C . ASP A 1 96 ? 16.062 3.469 -11.984 1 96.56 96 ASP A C 1
ATOM 785 O O . ASP A 1 96 ? 15.016 3.369 -12.625 1 96.56 96 ASP A O 1
ATOM 789 N N . ARG A 1 97 ? 16.891 2.473 -11.852 1 96.44 97 ARG A N 1
ATOM 790 C CA . ARG A 1 97 ? 16.625 1.082 -12.195 1 96.44 97 ARG A CA 1
ATOM 791 C C . ARG A 1 97 ? 16.531 0.211 -10.953 1 96.44 97 ARG A C 1
ATOM 793 O O . ARG A 1 97 ? 17.516 0.081 -10.203 1 96.44 97 ARG A O 1
ATOM 800 N N . LEU A 1 98 ? 15.383 -0.371 -10.836 1 98 98 LEU A N 1
ATOM 801 C CA . LEU A 1 98 ? 15.133 -1.12 -9.609 1 98 98 LEU A CA 1
ATOM 802 C C . LEU A 1 98 ? 15.148 -2.621 -9.875 1 98 98 LEU A C 1
ATOM 804 O O . LEU A 1 98 ? 14.922 -3.059 -11.008 1 98 98 LEU A O 1
ATOM 808 N N . ASP A 1 99 ? 15.469 -3.373 -8.844 1 98.12 99 ASP A N 1
ATOM 809 C CA . ASP A 1 99 ? 15.328 -4.824 -8.812 1 98.12 99 ASP A CA 1
ATOM 810 C C . ASP A 1 99 ? 14.359 -5.262 -7.719 1 98.12 99 ASP A C 1
ATOM 812 O O . ASP A 1 99 ? 14.625 -5.066 -6.531 1 98.12 99 ASP A O 1
ATOM 816 N N . ILE A 1 100 ? 13.25 -5.766 -8.094 1 98.62 100 ILE A N 1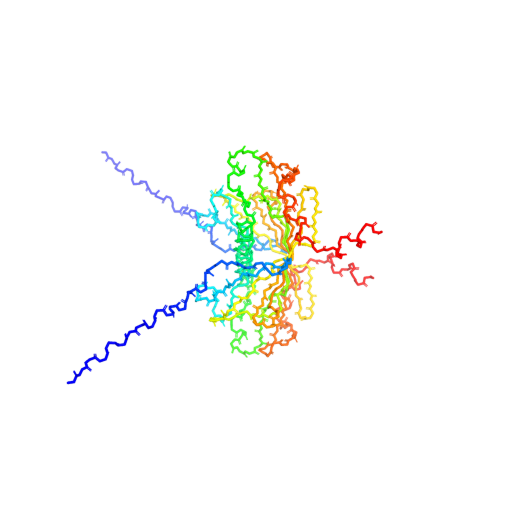
ATOM 817 C CA . ILE A 1 100 ? 12.281 -6.312 -7.148 1 98.62 100 ILE A CA 1
ATOM 818 C C . ILE A 1 100 ? 12.555 -7.797 -6.938 1 98.62 100 ILE A C 1
ATOM 820 O O . ILE A 1 100 ? 12.453 -8.594 -7.875 1 98.62 100 ILE A O 1
ATOM 824 N N . GLN A 1 101 ? 12.844 -8.125 -5.707 1 98.56 101 GLN A N 1
ATOM 825 C CA . GLN A 1 101 ? 13.125 -9.516 -5.355 1 98.56 101 GLN A CA 1
ATOM 826 C C . GLN A 1 101 ? 11.961 -10.133 -4.582 1 98.56 101 GLN A C 1
ATOM 828 O O . GLN A 1 101 ? 11.547 -9.609 -3.549 1 98.56 101 GLN A O 1
ATOM 833 N N . THR A 1 102 ? 11.422 -11.203 -5.105 1 98.12 102 THR A N 1
ATOM 834 C CA . THR A 1 102 ? 10.273 -11.875 -4.508 1 98.12 102 THR A CA 1
ATOM 835 C C . THR A 1 102 ? 10.672 -13.258 -3.996 1 98.12 102 THR A C 1
ATOM 837 O O . THR A 1 102 ? 11.266 -14.055 -4.73 1 98.12 102 THR A O 1
ATOM 840 N N . GLU A 1 103 ? 10.352 -13.523 -2.73 1 97.75 103 GLU A N 1
ATOM 841 C CA . GLU A 1 103 ? 10.586 -14.828 -2.115 1 97.75 103 GLU A CA 1
ATOM 842 C C . GLU A 1 103 ? 9.328 -15.344 -1.419 1 97.75 103 GLU A C 1
ATOM 844 O O . GLU A 1 103 ? 8.625 -14.586 -0.752 1 97.75 103 GLU A O 1
ATOM 849 N N . ILE A 1 104 ? 9.07 -16.609 -1.568 1 97.06 104 ILE A N 1
ATOM 850 C CA . ILE A 1 104 ? 8.039 -17.266 -0.771 1 97.06 104 ILE A CA 1
ATOM 851 C C . ILE A 1 104 ? 8.617 -17.688 0.575 1 97.06 104 ILE A C 1
ATOM 853 O O . ILE A 1 104 ? 9.523 -18.531 0.631 1 97.06 104 ILE A O 1
ATOM 857 N N . ILE A 1 105 ? 8.031 -17.188 1.643 1 96.69 105 ILE A N 1
ATOM 858 C CA . ILE A 1 105 ? 8.688 -17.422 2.926 1 96.69 105 ILE A CA 1
ATOM 859 C C . ILE A 1 105 ? 7.859 -18.391 3.756 1 96.69 105 ILE A C 1
ATOM 861 O O . ILE A 1 105 ? 8.352 -18.953 4.742 1 96.69 105 ILE A O 1
ATOM 865 N N . ARG A 1 106 ? 6.637 -18.547 3.424 1 95.94 106 ARG A N 1
ATOM 866 C CA . ARG A 1 106 ? 5.77 -19.516 4.09 1 95.94 106 ARG A CA 1
ATOM 867 C C . ARG A 1 106 ? 4.668 -20 3.154 1 95.94 106 ARG A C 1
ATOM 869 O O . ARG A 1 106 ? 4.113 -19.203 2.379 1 95.94 106 ARG A O 1
ATOM 876 N N . LEU A 1 107 ? 4.383 -21.25 3.246 1 95.88 107 LEU A N 1
ATOM 877 C CA . LEU A 1 107 ? 3.314 -21.859 2.461 1 95.88 107 LEU A CA 1
ATOM 878 C C . LEU A 1 107 ? 2.406 -22.703 3.346 1 95.88 107 LEU A C 1
ATOM 880 O O . LEU A 1 107 ? 2.879 -23.594 4.059 1 95.88 107 LEU A O 1
ATOM 884 N N . ARG A 1 108 ? 1.156 -22.391 3.314 1 94.62 108 ARG A N 1
ATOM 885 C CA . ARG A 1 108 ? 0.124 -23.172 3.984 1 94.62 108 ARG A CA 1
ATOM 886 C C . ARG A 1 108 ? -0.87 -23.75 2.977 1 94.62 108 ARG A C 1
ATOM 888 O O . ARG A 1 108 ? -0.652 -23.656 1.767 1 94.62 108 ARG A O 1
ATOM 895 N N . ALA A 1 109 ? -1.876 -24.469 3.514 1 94.88 109 ALA A N 1
ATOM 896 C CA . ALA A 1 109 ? -2.809 -25.156 2.629 1 94.88 109 ALA A CA 1
ATOM 897 C C . ALA A 1 109 ? -3.533 -24.172 1.717 1 94.88 109 ALA A C 1
ATOM 899 O O . ALA A 1 109 ? -3.746 -24.453 0.535 1 94.88 109 ALA A O 1
ATOM 900 N N . ALA A 1 110 ? -3.854 -22.969 2.357 1 96.31 110 ALA A N 1
ATOM 901 C CA . ALA A 1 110 ? -4.672 -22.031 1.588 1 96.31 110 ALA A CA 1
ATOM 902 C C . ALA A 1 110 ? -4.023 -20.656 1.53 1 96.31 110 ALA A C 1
ATOM 904 O O . ALA A 1 110 ? -4.637 -19.688 1.063 1 96.31 110 ALA A O 1
ATOM 905 N N . THR A 1 111 ? -2.762 -20.516 2.041 1 95.88 111 THR A N 1
ATOM 906 C CA . THR A 1 111 ? -2.17 -19.188 2.123 1 95.88 111 THR A CA 1
ATOM 907 C C . THR A 1 111 ? -0.678 -19.234 1.808 1 95.88 111 THR A C 1
ATOM 909 O O . THR A 1 111 ? -0.02 -20.25 2.053 1 95.88 111 THR A O 1
ATOM 912 N N . LEU A 1 112 ? -0.272 -18.141 1.243 1 95.69 112 LEU A N 1
ATOM 913 C CA . LEU A 1 112 ? 1.144 -17.906 0.997 1 95.69 112 LEU A CA 1
ATOM 914 C C . LEU A 1 112 ? 1.586 -16.594 1.638 1 95.69 112 LEU A C 1
ATOM 916 O O . LEU A 1 112 ? 0.858 -15.594 1.593 1 95.69 112 LEU A O 1
ATOM 920 N N . GLN A 1 113 ? 2.768 -16.656 2.203 1 97.62 113 GLN A N 1
ATOM 921 C CA . GLN A 1 113 ? 3.426 -15.43 2.629 1 97.62 113 GLN A CA 1
ATOM 922 C C . GLN A 1 113 ? 4.613 -15.102 1.729 1 97.62 113 GLN A C 1
ATOM 924 O O . GLN A 1 113 ? 5.484 -15.945 1.51 1 97.62 113 GLN A O 1
ATOM 929 N N . LEU A 1 114 ? 4.605 -13.93 1.27 1 97.94 114 LEU A N 1
ATOM 930 C CA . LEU A 1 114 ? 5.664 -13.461 0.376 1 97.94 114 LEU A CA 1
ATOM 931 C C . LEU A 1 114 ? 6.43 -12.305 0.999 1 97.94 114 LEU A C 1
ATOM 933 O O . LEU A 1 114 ? 5.836 -11.43 1.636 1 97.94 114 LEU A O 1
ATOM 937 N N . GLN A 1 115 ? 7.703 -12.32 0.794 1 98.5 115 GLN A N 1
ATOM 938 C CA . GLN A 1 115 ? 8.555 -11.164 1.059 1 98.5 115 GLN A CA 1
ATOM 939 C C . GLN A 1 115 ? 9.086 -10.562 -0.24 1 98.5 115 GLN A C 1
ATOM 941 O O . GLN A 1 115 ? 9.703 -11.258 -1.047 1 98.5 115 GLN A O 1
ATOM 946 N N . GLN A 1 116 ? 8.82 -9.336 -0.462 1 98.69 116 GLN A N 1
ATOM 947 C CA . GLN A 1 116 ? 9.344 -8.633 -1.627 1 98.69 116 GLN A CA 1
ATOM 948 C C . GLN A 1 116 ? 10.188 -7.434 -1.209 1 98.69 116 GLN A C 1
ATOM 950 O O . GLN A 1 116 ? 9.727 -6.57 -0.46 1 98.69 116 GLN A O 1
ATOM 955 N N . LYS A 1 117 ? 11.352 -7.426 -1.684 1 98.81 117 LYS A N 1
ATOM 956 C CA . LYS A 1 117 ? 12.297 -6.344 -1.424 1 98.81 117 LYS A CA 1
ATOM 957 C C . LYS A 1 117 ? 12.648 -5.602 -2.711 1 98.81 117 LYS A C 1
ATOM 959 O O . LYS A 1 117 ? 12.875 -6.227 -3.75 1 98.81 117 LYS A O 1
ATOM 964 N N . ILE A 1 118 ? 12.672 -4.332 -2.645 1 98.81 118 ILE A N 1
ATOM 965 C CA . ILE A 1 118 ? 13.008 -3.488 -3.783 1 98.81 118 ILE A CA 1
ATOM 966 C C . ILE A 1 118 ? 14.391 -2.871 -3.576 1 98.81 118 ILE A C 1
ATOM 968 O O . ILE A 1 118 ? 14.625 -2.189 -2.576 1 98.81 118 ILE A O 1
ATOM 972 N N . PHE A 1 119 ? 15.211 -3.053 -4.578 1 98.75 119 PHE A N 1
ATOM 973 C CA . PHE A 1 119 ? 16.594 -2.594 -4.469 1 98.75 119 PHE A CA 1
ATOM 974 C C . PHE A 1 119 ? 16.938 -1.627 -5.594 1 98.75 119 PHE A C 1
ATOM 976 O O . PHE A 1 119 ? 16.438 -1.772 -6.715 1 98.75 119 PHE A O 1
ATOM 983 N N . ARG A 1 120 ? 17.75 -0.683 -5.32 1 98.44 120 ARG A N 1
ATOM 984 C CA . ARG A 1 120 ? 18.562 0.062 -6.27 1 98.44 120 ARG A CA 1
ATOM 985 C C . ARG A 1 120 ? 20.031 -0.32 -6.145 1 98.44 120 ARG A C 1
ATOM 987 O O . ARG A 1 120 ? 20.703 0.108 -5.207 1 98.44 120 ARG A O 1
ATOM 994 N N . GLY A 1 121 ? 20.531 -1.076 -7.074 1 96.94 121 GLY A N 1
ATOM 995 C CA . GLY A 1 121 ? 21.812 -1.718 -6.801 1 96.94 121 GLY A CA 1
ATOM 996 C C . GLY A 1 121 ? 21.781 -2.562 -5.539 1 96.94 121 GLY A C 1
ATOM 997 O O . GLY A 1 121 ? 20.953 -3.461 -5.398 1 96.94 121 GLY A O 1
ATOM 998 N N . ALA A 1 122 ? 22.609 -2.262 -4.562 1 97.69 122 ALA A N 1
ATOM 999 C CA . ALA A 1 122 ? 22.672 -3.025 -3.32 1 97.69 122 ALA A CA 1
ATOM 1000 C C . ALA A 1 122 ? 21.844 -2.361 -2.225 1 97.69 122 ALA A C 1
ATOM 1002 O O . ALA A 1 122 ? 21.656 -2.93 -1.146 1 97.69 122 ALA A O 1
ATOM 1003 N N . GLU A 1 123 ? 21.312 -1.219 -2.492 1 98.25 123 GLU A N 1
ATOM 1004 C CA . GLU A 1 123 ? 20.594 -0.454 -1.48 1 98.25 123 GLU A CA 1
ATOM 1005 C C . GLU A 1 123 ? 19.125 -0.896 -1.392 1 98.25 123 GLU A C 1
ATOM 1007 O O . GLU A 1 123 ? 18.406 -0.888 -2.395 1 98.25 123 GLU A O 1
ATOM 1012 N N . LEU A 1 124 ? 18.703 -1.274 -0.209 1 98.75 124 LEU A N 1
ATOM 1013 C CA . LEU A 1 124 ? 17.297 -1.607 0.028 1 98.75 124 LEU A CA 1
ATOM 1014 C C . LEU A 1 124 ? 16.438 -0.346 0.11 1 98.75 124 LEU A C 1
ATOM 1016 O O . LEU A 1 124 ? 16.734 0.551 0.907 1 98.75 124 LEU A O 1
ATOM 1020 N N . LEU A 1 125 ? 15.414 -0.307 -0.695 1 98.69 125 LEU A N 1
ATOM 1021 C CA . LEU A 1 125 ? 14.562 0.878 -0.727 1 98.69 125 LEU A CA 1
ATOM 1022 C C . LEU A 1 125 ? 13.242 0.619 -0.008 1 98.69 125 LEU A C 1
ATOM 1024 O O . LEU A 1 125 ? 12.75 1.482 0.719 1 98.69 125 LEU A O 1
ATOM 1028 N N . THR A 1 126 ? 12.633 -0.49 -0.244 1 98.75 126 THR A N 1
ATOM 1029 C CA . THR A 1 126 ? 11.32 -0.819 0.302 1 98.75 126 THR A CA 1
ATOM 1030 C C . THR A 1 126 ? 11.195 -2.322 0.533 1 98.75 126 THR A C 1
ATOM 1032 O O . THR A 1 126 ? 11.672 -3.123 -0.271 1 98.75 126 THR A O 1
ATOM 1035 N N . GLU A 1 127 ? 10.578 -2.652 1.629 1 98.81 127 GLU A N 1
ATOM 1036 C CA . GLU A 1 127 ? 10.25 -4.039 1.938 1 98.81 127 GLU A CA 1
ATOM 1037 C C . GLU A 1 127 ? 8.742 -4.223 2.1 1 98.81 127 GLU A C 1
ATOM 1039 O O . GLU A 1 127 ? 8.086 -3.449 2.801 1 98.81 127 GLU A O 1
ATOM 1044 N N . ILE A 1 128 ? 8.227 -5.242 1.479 1 98.75 128 ILE A N 1
ATOM 1045 C CA . ILE A 1 128 ? 6.793 -5.512 1.548 1 98.75 128 ILE A CA 1
ATOM 1046 C C . ILE A 1 128 ? 6.562 -6.988 1.873 1 98.75 128 ILE A C 1
ATOM 1048 O O . ILE A 1 128 ? 7.098 -7.871 1.201 1 98.75 128 ILE A O 1
ATOM 1052 N N . GLU A 1 129 ? 5.824 -7.223 2.881 1 98.62 129 GLU A N 1
ATOM 1053 C CA . GLU A 1 129 ? 5.316 -8.555 3.188 1 98.62 129 GLU A CA 1
ATOM 1054 C C . GLU A 1 129 ? 3.842 -8.688 2.82 1 98.62 129 GLU A C 1
ATOM 1056 O O . GLU A 1 129 ? 3.035 -7.816 3.16 1 98.62 129 GLU A O 1
ATOM 1061 N N . SER A 1 130 ? 3.52 -9.742 2.152 1 98.31 130 SER A N 1
ATOM 1062 C CA . SER A 1 130 ? 2.137 -9.945 1.731 1 98.31 130 SER A CA 1
ATOM 1063 C C . SER A 1 130 ? 1.637 -11.328 2.125 1 98.31 130 SER A C 1
ATOM 1065 O O . SER A 1 130 ? 2.361 -12.32 1.991 1 98.31 130 SER A O 1
ATOM 1067 N N . GLU A 1 131 ? 0.473 -11.32 2.619 1 98.12 131 GLU A N 1
ATOM 1068 C CA . GLU A 1 131 ? -0.264 -12.57 2.783 1 98.12 131 GLU A CA 1
ATOM 1069 C C . GLU A 1 131 ? -1.303 -12.742 1.68 1 98.12 131 GLU A C 1
ATOM 1071 O O . GLU A 1 131 ? -2.189 -11.906 1.513 1 98.12 131 GLU A O 1
ATOM 1076 N N . VAL A 1 132 ? -1.211 -13.828 1.005 1 96.75 132 VAL A N 1
ATOM 1077 C CA . VAL A 1 132 ? -2.09 -14.117 -0.124 1 96.75 132 VAL A CA 1
ATOM 1078 C C . VAL A 1 132 ? -2.887 -15.391 0.153 1 96.75 132 VAL A C 1
ATOM 1080 O O . VAL A 1 132 ? -2.322 -16.406 0.567 1 96.75 132 VAL A O 1
ATOM 1083 N N . ALA A 1 133 ? -4.141 -15.32 -0.081 1 96.62 133 ALA A N 1
ATOM 1084 C CA . ALA A 1 133 ? -5.012 -16.484 0.113 1 96.62 133 ALA A CA 1
ATOM 1085 C C . ALA A 1 133 ? -5.574 -16.969 -1.218 1 96.62 133 ALA A C 1
ATOM 1087 O O . ALA A 1 133 ? -5.715 -16.188 -2.164 1 96.62 133 ALA A O 1
ATOM 1088 N N . PHE A 1 134 ? -5.797 -18.25 -1.203 1 95.81 134 PHE A N 1
ATOM 1089 C CA . PHE A 1 134 ? -6.527 -18.844 -2.316 1 95.81 134 PHE A CA 1
ATOM 1090 C C . PHE A 1 134 ? -7.984 -19.094 -1.939 1 95.81 134 PHE A C 1
ATOM 1092 O O . PHE A 1 134 ? -8.273 -19.797 -0.969 1 95.81 134 PHE A O 1
ATOM 1099 N N . LEU A 1 135 ? -8.852 -18.484 -2.738 1 95.06 135 LEU A N 1
ATOM 1100 C CA . LEU A 1 135 ? -10.273 -18.562 -2.424 1 95.06 135 LEU A CA 1
ATOM 1101 C C . LEU A 1 135 ? -11.047 -19.234 -3.557 1 95.06 135 LEU A C 1
ATOM 1103 O O . LEU A 1 135 ? -10.703 -19.062 -4.73 1 95.06 135 LEU A O 1
ATOM 1107 N N . SER A 1 136 ? -12.07 -19.906 -3.115 1 92.81 136 SER A N 1
ATOM 1108 C CA . SER A 1 136 ? -13.031 -20.391 -4.105 1 92.81 136 SER A CA 1
ATOM 1109 C C . SER A 1 136 ? -13.812 -19.234 -4.723 1 92.81 136 SER A C 1
ATOM 1111 O O . SER A 1 136 ? -13.711 -18.094 -4.266 1 92.81 136 SER A O 1
ATOM 1113 N N . VAL A 1 137 ? -14.586 -19.578 -5.695 1 85 137 VAL A N 1
ATOM 1114 C CA . VAL A 1 137 ? -15.352 -18.562 -6.414 1 85 137 VAL A CA 1
ATOM 1115 C C . VAL A 1 137 ? -16.422 -17.984 -5.496 1 85 137 VAL A C 1
ATOM 1117 O O . VAL A 1 137 ? -16.797 -16.812 -5.637 1 85 137 VAL A O 1
ATOM 1120 N N . ASP A 1 138 ? -16.766 -18.719 -4.531 1 86.88 138 ASP A N 1
ATOM 1121 C CA . ASP A 1 138 ? -17.781 -18.25 -3.588 1 86.88 138 ASP A CA 1
ATOM 1122 C C . ASP A 1 138 ? -17.141 -17.469 -2.441 1 86.88 138 ASP A C 1
ATOM 1124 O O . ASP A 1 138 ? -17.844 -17.031 -1.526 1 86.88 138 ASP A O 1
ATOM 1128 N N . GLY A 1 139 ? -15.875 -17.359 -2.477 1 88.25 139 GLY A N 1
ATOM 1129 C CA . GLY A 1 139 ? -15.188 -16.469 -1.549 1 88.25 139 GLY A CA 1
ATOM 1130 C C . GLY A 1 139 ? -14.711 -17.172 -0.295 1 88.25 139 GLY A C 1
ATOM 1131 O O . GLY A 1 139 ? -14.383 -16.531 0.703 1 88.25 139 GLY A O 1
ATOM 1132 N N . ARG A 1 140 ? -14.648 -18.438 -0.369 1 92 140 ARG A N 1
ATOM 1133 C CA . ARG A 1 140 ? -14.188 -19.203 0.791 1 92 140 ARG A CA 1
ATOM 1134 C C . ARG A 1 140 ? -12.758 -19.688 0.599 1 92 140 ARG A C 1
ATOM 1136 O O . ARG A 1 140 ? -12.352 -20.031 -0.514 1 92 140 ARG A O 1
ATOM 1143 N N . PRO A 1 141 ? -12.055 -19.703 1.747 1 93.94 141 PRO A N 1
ATOM 1144 C CA . PRO A 1 141 ? -10.711 -20.266 1.622 1 93.94 141 PRO A CA 1
ATOM 1145 C C . PRO A 1 141 ? -10.711 -21.719 1.155 1 93.94 141 PRO A C 1
ATOM 1147 O O . PRO A 1 141 ? -11.555 -22.516 1.584 1 93.94 141 PRO A O 1
ATOM 1150 N N . CYS A 1 142 ? -9.82 -21.984 0.25 1 93.94 142 CYS A N 1
ATOM 1151 C CA . CYS A 1 142 ? -9.695 -23.359 -0.214 1 93.94 142 CYS A CA 1
ATOM 1152 C C . CYS A 1 142 ? -8.242 -23.719 -0.496 1 93.94 142 CYS A C 1
ATOM 1154 O O . CYS A 1 142 ? -7.391 -22.828 -0.573 1 93.94 142 CYS A O 1
ATOM 1156 N N . ARG A 1 143 ? -8.039 -24.953 -0.67 1 94.81 143 ARG A N 1
ATOM 1157 C CA . ARG A 1 143 ? -6.672 -25.453 -0.85 1 94.81 143 ARG A CA 1
ATOM 1158 C C . ARG A 1 143 ? -6.113 -25.016 -2.201 1 94.81 143 ARG A C 1
ATOM 1160 O O . ARG A 1 143 ? -6.82 -25.047 -3.211 1 94.81 143 ARG A O 1
ATOM 1167 N N . ILE A 1 144 ? -4.871 -24.656 -2.146 1 94.88 144 ILE A N 1
ATOM 1168 C CA . ILE A 1 144 ? -4.16 -24.359 -3.385 1 94.88 144 ILE A CA 1
ATOM 1169 C C . ILE A 1 144 ? -4.035 -25.625 -4.23 1 94.88 144 ILE A C 1
ATOM 1171 O O . ILE A 1 144 ? -3.678 -26.688 -3.717 1 94.88 144 ILE A O 1
ATOM 1175 N N . PRO A 1 145 ? -4.344 -25.5 -5.547 1 94.19 145 PRO A N 1
ATOM 1176 C CA . PRO A 1 145 ? -4.207 -26.688 -6.398 1 94.19 145 PRO A CA 1
ATOM 1177 C C . PRO A 1 145 ? -2.852 -27.359 -6.254 1 94.19 145 PRO A C 1
ATOM 1179 O O . PRO A 1 145 ? -1.826 -26.688 -6.129 1 94.19 145 PRO A O 1
ATOM 1182 N N . THR A 1 146 ? -2.859 -28.672 -6.309 1 93.62 146 THR A N 1
ATOM 1183 C CA . THR A 1 146 ? -1.688 -29.484 -6.008 1 93.62 146 THR A CA 1
ATOM 1184 C C . THR A 1 146 ? -0.525 -29.125 -6.926 1 93.62 146 THR A C 1
ATOM 1186 O O . THR A 1 146 ? 0.621 -29.031 -6.48 1 93.62 146 THR A O 1
ATOM 1189 N N . ASP A 1 147 ? -0.803 -28.938 -8.195 1 92.75 147 ASP A N 1
ATOM 1190 C CA . ASP A 1 147 ? 0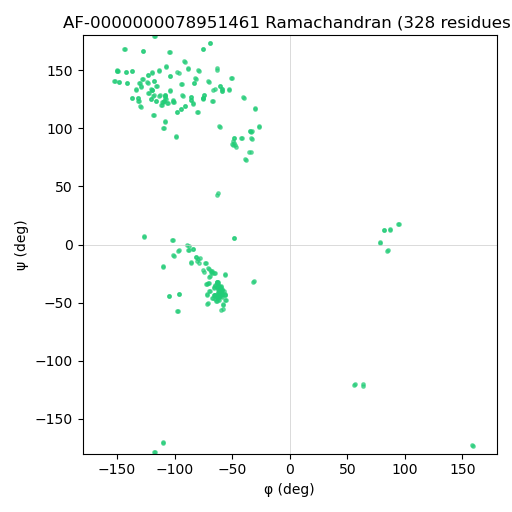.251 -28.609 -9.156 1 92.75 147 ASP A CA 1
ATOM 1191 C C . ASP A 1 147 ? 0.907 -27.266 -8.812 1 92.75 147 ASP A C 1
ATOM 1193 O O . ASP A 1 147 ? 2.125 -27.125 -8.938 1 92.75 147 ASP A O 1
ATOM 1197 N N . TRP A 1 148 ? 0.148 -26.359 -8.391 1 94.19 148 TRP A N 1
ATOM 1198 C CA . TRP A 1 148 ? 0.681 -25.062 -7.992 1 94.19 148 TRP A CA 1
ATOM 1199 C C . TRP A 1 148 ? 1.453 -25.156 -6.684 1 94.19 148 TRP A C 1
ATOM 1201 O O . TRP A 1 148 ? 2.525 -24.578 -6.539 1 94.19 148 TRP A O 1
ATOM 1211 N N . ARG A 1 149 ? 0.893 -25.875 -5.789 1 93.75 149 ARG A N 1
ATOM 1212 C CA . ARG A 1 149 ? 1.521 -26.047 -4.484 1 93.75 149 ARG A CA 1
ATOM 1213 C C . ARG A 1 149 ? 2.938 -26.594 -4.621 1 93.75 149 ARG A C 1
ATOM 1215 O O . ARG A 1 149 ? 3.857 -26.141 -3.939 1 93.75 149 ARG A O 1
ATOM 1222 N N . SER A 1 150 ? 3.059 -27.594 -5.402 1 94 150 SER A N 1
ATOM 1223 C CA . SER A 1 150 ? 4.367 -28.188 -5.621 1 94 150 SER A CA 1
ATOM 1224 C C . SER A 1 150 ? 5.375 -27.172 -6.133 1 94 150 SER A C 1
ATOM 1226 O O . SER A 1 150 ? 6.527 -27.156 -5.703 1 94 150 SER A O 1
ATOM 1228 N N . LEU A 1 151 ? 4.945 -26.344 -7.043 1 93.5 151 LEU A N 1
ATOM 1229 C CA . LEU A 1 151 ? 5.797 -25.281 -7.59 1 93.5 151 LEU A CA 1
ATOM 1230 C C . LEU A 1 151 ? 6.215 -24.312 -6.5 1 93.5 151 LEU A C 1
ATOM 1232 O O . LEU A 1 151 ? 7.387 -23.938 -6.414 1 93.5 151 LEU A O 1
ATOM 1236 N N . PHE A 1 152 ? 5.277 -23.922 -5.68 1 94.81 152 PHE A N 1
ATOM 1237 C CA . PHE A 1 152 ? 5.551 -22.953 -4.617 1 94.81 152 PHE A CA 1
ATOM 1238 C C . PHE A 1 152 ? 6.445 -23.578 -3.547 1 94.81 152 PHE A C 1
ATOM 1240 O O . PHE A 1 152 ? 7.32 -22.906 -2.998 1 94.81 152 PHE A O 1
ATOM 1247 N N . GLU A 1 153 ? 6.195 -24.781 -3.244 1 93.38 153 GLU A N 1
ATOM 1248 C CA . GLU A 1 153 ? 6.988 -25.484 -2.242 1 93.38 153 GLU A CA 1
ATOM 1249 C C . GLU A 1 153 ? 8.461 -25.531 -2.629 1 93.38 153 GLU A C 1
ATOM 1251 O O . GLU A 1 153 ? 9.336 -25.375 -1.774 1 93.38 153 GLU A O 1
ATOM 1256 N N . ALA A 1 154 ? 8.711 -25.703 -3.834 1 92.44 154 ALA A N 1
ATOM 1257 C CA . ALA A 1 154 ? 10.078 -25.781 -4.34 1 92.44 154 ALA A CA 1
ATOM 1258 C C . ALA A 1 154 ? 10.805 -24.453 -4.164 1 92.44 154 ALA A C 1
ATOM 1260 O O . ALA A 1 154 ? 12.031 -24.406 -4.074 1 92.44 154 ALA A O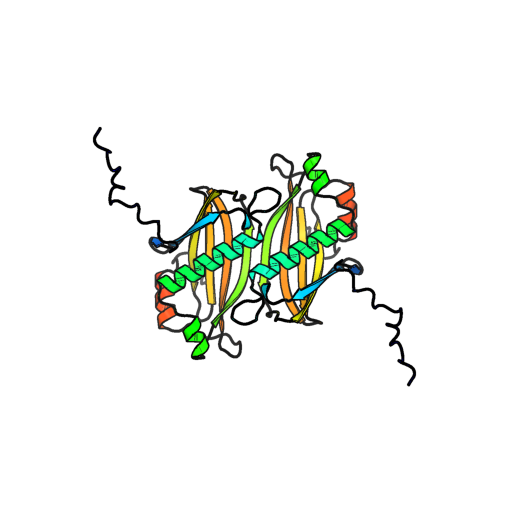 1
ATOM 1261 N N . LEU A 1 155 ? 10.07 -23.391 -4.094 1 93.44 155 LEU A N 1
ATOM 1262 C CA . LEU A 1 155 ? 10.664 -22.047 -4.012 1 93.44 155 LEU A CA 1
ATOM 1263 C C . LEU A 1 155 ? 10.648 -21.531 -2.576 1 93.44 155 LEU A C 1
ATOM 1265 O O . LEU A 1 155 ? 11.188 -20.469 -2.293 1 93.44 155 LEU A O 1
ATOM 1269 N N . CYS A 1 156 ? 9.977 -22.203 -1.672 1 92.62 156 CYS A N 1
ATOM 1270 C CA . CYS A 1 156 ? 9.789 -21.719 -0.308 1 92.62 156 CYS A CA 1
ATOM 1271 C C . CYS A 1 156 ? 11.078 -21.859 0.496 1 92.62 156 CYS A C 1
ATOM 1273 O O . CYS A 1 156 ? 11.719 -22.906 0.472 1 92.62 156 CYS A O 1
ATOM 1275 N N . SER A 1 157 ? 11.484 -20.797 1.129 1 80 157 SER A N 1
ATOM 1276 C CA . SER A 1 157 ? 12.703 -20.781 1.938 1 80 157 SER A CA 1
ATOM 1277 C C . SER A 1 157 ? 12.547 -21.672 3.174 1 80 157 SER A C 1
ATOM 1279 O O . SER A 1 157 ? 11.516 -21.609 3.852 1 80 157 SER A O 1
ATOM 1281 N N . PRO A 1 158 ? 13.344 -22.703 3.506 1 65.5 158 PRO A N 1
ATOM 1282 C CA . PRO A 1 158 ? 13.227 -23.641 4.621 1 65.5 158 PRO A CA 1
ATOM 1283 C C . PRO A 1 158 ? 13.188 -22.953 5.98 1 65.5 158 PRO A C 1
ATOM 1285 O O . PRO A 1 158 ? 12.625 -23.484 6.938 1 65.5 158 PRO A O 1
ATOM 1288 N N . ALA A 1 159 ? 13.93 -21.938 6.262 1 53.75 159 ALA A N 1
ATOM 1289 C CA . ALA A 1 159 ? 14.234 -21.438 7.605 1 53.75 159 ALA A CA 1
ATOM 1290 C C . ALA A 1 159 ? 12.961 -21.031 8.336 1 53.75 159 ALA A C 1
ATOM 1292 O O . ALA A 1 159 ? 12.844 -21.234 9.555 1 53.75 159 ALA A O 1
ATOM 1293 N N . LEU A 1 160 ? 12.156 -20.156 7.801 1 50.22 160 LEU A N 1
ATOM 1294 C CA . LEU A 1 160 ? 11.18 -19.438 8.609 1 50.22 160 LEU A CA 1
ATOM 1295 C C . LEU A 1 160 ? 10 -20.328 8.969 1 50.22 160 LEU A C 1
ATOM 1297 O O . LEU A 1 160 ? 9.164 -19.953 9.797 1 50.22 160 LEU A O 1
ATOM 1301 N N . ASP A 1 161 ? 9.719 -21.312 8.32 1 47.53 161 ASP A N 1
ATOM 1302 C CA . ASP A 1 161 ? 8.648 -22.234 8.656 1 47.53 161 ASP A CA 1
ATOM 1303 C C . ASP A 1 161 ? 8.914 -22.922 10 1 47.53 161 ASP A C 1
ATOM 1305 O O . ASP A 1 161 ? 7.98 -23.359 10.672 1 47.53 161 ASP A O 1
ATOM 1309 N N . ARG A 1 162 ? 10.156 -23.266 10.344 1 40.84 162 ARG A N 1
ATOM 1310 C CA . ARG A 1 162 ? 10.445 -24.062 11.531 1 40.84 162 ARG A CA 1
ATOM 1311 C C . ARG A 1 162 ? 10.195 -23.25 12.805 1 40.84 162 ARG A C 1
ATOM 1313 O O . ARG A 1 162 ? 10.219 -23.797 13.906 1 40.84 162 ARG A O 1
ATOM 1320 N N . VAL A 1 163 ? 10.297 -21.984 12.859 1 39.81 163 VAL A N 1
ATOM 1321 C CA . VAL A 1 163 ? 10.195 -21.359 14.172 1 39.81 163 VAL A CA 1
ATOM 1322 C C . VAL A 1 163 ? 8.805 -21.609 14.75 1 39.81 163 VAL A C 1
ATOM 1324 O O . VAL A 1 163 ? 8.617 -21.562 15.969 1 39.81 163 VAL A O 1
ATOM 1327 N N . GLU A 1 164 ? 7.688 -21.438 13.984 1 39.75 164 GLU A N 1
ATOM 1328 C CA . GLU A 1 164 ? 6.422 -21.484 14.711 1 39.75 164 GLU A CA 1
ATOM 1329 C C . GLU A 1 164 ? 5.992 -22.922 14.977 1 39.75 164 GLU A C 1
ATOM 1331 O O . GLU A 1 164 ? 4.945 -23.172 15.586 1 39.75 164 GLU A O 1
ATOM 1336 N N . ARG A 1 165 ? 6.609 -23.891 14.297 1 38 165 ARG A N 1
ATOM 1337 C CA . ARG A 1 165 ? 6.129 -25.219 14.68 1 38 165 ARG A CA 1
ATOM 1338 C C . ARG A 1 165 ? 6.77 -25.672 15.984 1 38 165 ARG A C 1
ATOM 1340 O O . ARG A 1 165 ? 6.473 -26.766 16.484 1 38 165 ARG A O 1
ATOM 1347 N N . LYS A 1 166 ? 7.875 -24.891 16.422 1 30.19 166 LYS A N 1
ATOM 1348 C CA . LYS A 1 166 ? 8.289 -25.406 17.734 1 30.19 166 LYS A CA 1
ATOM 1349 C C . LYS A 1 166 ? 7.461 -24.781 18.859 1 30.19 166 LYS A C 1
ATOM 1351 O O . LYS A 1 166 ? 7.262 -23.562 18.875 1 30.19 166 LYS A O 1
ATOM 1356 N N . MET B 1 1 ? -49.406 27.141 -26.344 1 34.28 1 MET B N 1
ATOM 1357 C CA . MET B 1 1 ? -48.656 26.094 -25.641 1 34.28 1 MET B CA 1
ATOM 1358 C C . MET B 1 1 ? -47.438 26.688 -24.922 1 34.28 1 MET B C 1
ATOM 1360 O O . MET B 1 1 ? -46.562 27.219 -25.562 1 34.28 1 MET B O 1
ATOM 1364 N N . VAL B 1 2 ? -47.625 27.234 -23.719 1 40 2 VAL B N 1
ATOM 1365 C CA . VAL B 1 2 ? -46.656 27.906 -22.875 1 40 2 VAL B CA 1
ATOM 1366 C C . VAL B 1 2 ? -45.531 26.938 -22.5 1 40 2 VAL B C 1
ATOM 1368 O O . VAL B 1 2 ? -45.781 25.828 -22.062 1 40 2 VAL B O 1
ATOM 1371 N N . THR B 1 3 ? -44.375 27.016 -23.125 1 40.53 3 THR B N 1
ATOM 1372 C CA . THR B 1 3 ? -43.156 26.297 -22.812 1 40.53 3 THR B CA 1
ATOM 1373 C C . THR B 1 3 ? -42.812 26.422 -21.328 1 40.53 3 THR B C 1
ATOM 1375 O O . THR B 1 3 ? -42.656 27.531 -20.797 1 40.53 3 THR B O 1
ATOM 1378 N N . GLU B 1 4 ? -43.344 25.562 -20.484 1 40.47 4 GLU B N 1
ATOM 1379 C CA . GLU B 1 4 ? -42.938 25.531 -19.078 1 40.47 4 GLU B CA 1
ATOM 1380 C C . GLU B 1 4 ? -41.406 25.5 -18.969 1 40.47 4 GLU B C 1
ATOM 1382 O O . GLU B 1 4 ? -40.75 24.578 -19.453 1 40.47 4 GLU B O 1
ATOM 1387 N N . GLU B 1 5 ? -40.719 26.594 -18.922 1 38.69 5 GLU B N 1
ATOM 1388 C CA . GLU B 1 5 ? -39.312 26.656 -18.547 1 38.69 5 GLU B CA 1
ATOM 1389 C C . GLU B 1 5 ? -39.062 25.859 -17.266 1 38.69 5 GLU B C 1
ATOM 1391 O O . GLU B 1 5 ? -39.594 26.203 -16.203 1 38.69 5 GLU B O 1
ATOM 1396 N N . LYS B 1 6 ? -38.844 24.562 -17.391 1 45.09 6 LYS B N 1
ATOM 1397 C CA . LYS B 1 6 ? -38.312 23.828 -16.234 1 45.09 6 LYS B CA 1
ATOM 1398 C C . LYS B 1 6 ? -37.281 24.641 -15.477 1 45.09 6 LYS B C 1
ATOM 1400 O O . LYS B 1 6 ? -36.188 24.906 -15.992 1 45.09 6 LYS B O 1
ATOM 1405 N N . THR B 1 7 ? -37.625 25.609 -14.758 1 39.84 7 THR B N 1
ATOM 1406 C CA . THR B 1 7 ? -36.719 26.312 -13.852 1 39.84 7 THR B CA 1
ATOM 1407 C C . THR B 1 7 ? -35.938 25.328 -13 1 39.84 7 THR B C 1
ATOM 1409 O O . THR B 1 7 ? -36.5 24.469 -12.336 1 39.84 7 THR B O 1
ATOM 1412 N N . ILE B 1 8 ? -34.75 24.891 -13.43 1 45.69 8 ILE B N 1
ATOM 1413 C CA . ILE B 1 8 ? -33.781 24.266 -12.508 1 45.69 8 ILE B CA 1
ATOM 1414 C C . ILE B 1 8 ? -33.906 24.922 -11.133 1 45.69 8 ILE B C 1
ATOM 1416 O O . ILE B 1 8 ? -33.75 26.141 -11 1 45.69 8 ILE B O 1
ATOM 1420 N N . SER B 1 9 ? -34.875 24.547 -10.359 1 44.91 9 SER B N 1
ATOM 1421 C CA . SER B 1 9 ? -35 25.062 -9 1 44.91 9 SER B CA 1
ATOM 1422 C C . SER B 1 9 ? -33.656 25.391 -8.398 1 44.91 9 SER B C 1
ATOM 1424 O O . SER B 1 9 ? -32.656 24.75 -8.734 1 44.91 9 SER B O 1
ATOM 1426 N N . GLU B 1 10 ? -33.281 26.547 -8.039 1 46.84 10 GLU B N 1
ATOM 1427 C CA . GLU B 1 10 ? -32.188 27.172 -7.32 1 46.84 10 GLU B CA 1
ATOM 1428 C C . GLU B 1 10 ? -31.641 26.25 -6.219 1 46.84 10 GLU B C 1
ATOM 1430 O O . GLU B 1 10 ? -30.656 26.578 -5.551 1 46.84 10 GLU B O 1
ATOM 1435 N N . ASP B 1 11 ? -32.5 25.422 -5.621 1 46.62 11 ASP B N 1
ATOM 1436 C CA . ASP B 1 11 ? -31.859 24.594 -4.617 1 46.62 11 ASP B CA 1
ATOM 1437 C C . ASP B 1 11 ? -30.797 23.688 -5.25 1 46.62 11 ASP B C 1
ATOM 1439 O O . ASP B 1 11 ? -31.109 22.562 -5.664 1 46.62 11 ASP B O 1
ATOM 1443 N N . THR B 1 12 ? -30.016 24.172 -6.086 1 45.12 12 THR B N 1
ATOM 1444 C CA . THR B 1 12 ? -28.922 23.422 -6.691 1 45.12 12 THR B CA 1
ATOM 1445 C C . THR B 1 12 ? -28.219 22.562 -5.652 1 45.12 12 THR B C 1
ATOM 1447 O O . THR B 1 12 ? -27.719 23.062 -4.648 1 45.12 12 THR B O 1
ATOM 1450 N N . PRO B 1 13 ? -28.625 21.344 -5.484 1 47.75 13 PRO B N 1
ATOM 1451 C CA . PRO B 1 13 ? -27.828 20.547 -4.551 1 47.75 13 PRO B CA 1
ATOM 1452 C C . PRO B 1 13 ? -26.344 20.906 -4.566 1 47.75 13 PRO B C 1
ATOM 1454 O O . PRO B 1 13 ? -25.781 21.156 -5.633 1 47.75 13 PRO B O 1
ATOM 1457 N N . VAL B 1 14 ? -25.891 21.828 -3.727 1 45.03 14 VAL B N 1
ATOM 1458 C CA . VAL B 1 14 ? -24.453 22.062 -3.586 1 45.03 14 VAL B CA 1
ATOM 1459 C C . VAL B 1 14 ? -23.719 20.734 -3.76 1 45.03 14 VAL B C 1
ATOM 1461 O O . VAL B 1 14 ? -24.109 19.719 -3.193 1 45.03 14 VAL B O 1
ATOM 1464 N N . HIS B 1 15 ? -23.266 20.5 -4.898 1 47.78 15 HIS B N 1
ATOM 1465 C CA . HIS B 1 15 ? -22.406 19.344 -5.125 1 47.78 15 HIS B CA 1
ATOM 1466 C C . HIS B 1 15 ? -21.516 19.078 -3.912 1 47.78 15 HIS B C 1
ATOM 1468 O O . HIS B 1 15 ? -20.938 20 -3.344 1 47.78 15 HIS B O 1
ATOM 1474 N N . PRO B 1 16 ? -21.953 18.125 -3.068 1 47.03 16 PRO B N 1
ATOM 1475 C CA . PRO B 1 16 ? -21.047 17.828 -1.959 1 47.03 16 PRO B CA 1
ATOM 1476 C C . PRO B 1 16 ? -19.594 18.125 -2.297 1 47.03 16 PRO B C 1
ATOM 1478 O O . PRO B 1 16 ? -19.141 17.859 -3.416 1 47.03 16 PRO B O 1
ATOM 1481 N N . VAL B 1 17 ? -19.047 19.203 -1.862 1 51.25 17 VAL B N 1
ATOM 1482 C CA . VAL B 1 17 ? -17.641 19.578 -2.004 1 51.25 17 VAL B CA 1
ATOM 1483 C C . VAL B 1 17 ? -16.766 18.344 -1.793 1 51.25 17 VAL B C 1
ATOM 1485 O O . VAL B 1 17 ? -17.141 17.422 -1.062 1 51.25 17 VAL B O 1
ATOM 1488 N N . ALA B 1 18 ? -15.859 18 -2.744 1 62.84 18 ALA B N 1
ATOM 1489 C CA . ALA B 1 18 ? -14.812 16.984 -2.752 1 62.84 18 ALA B CA 1
ATOM 1490 C C . ALA B 1 18 ? -13.984 17.047 -1.473 1 62.84 18 ALA B C 1
ATOM 1492 O O . ALA B 1 18 ? -13.07 16.234 -1.281 1 62.84 18 ALA B O 1
ATOM 1493 N N . ASP B 1 19 ? -14.414 17.938 -0.481 1 82.06 19 ASP B N 1
ATOM 1494 C CA . ASP B 1 19 ? -13.633 18.094 0.74 1 82.06 19 ASP B CA 1
ATOM 1495 C C . ASP B 1 19 ? -14.188 17.219 1.865 1 82.06 19 ASP B C 1
ATOM 1497 O O . ASP B 1 19 ? -15.383 16.922 1.89 1 82.06 19 ASP B O 1
ATOM 1501 N N . GLY B 1 20 ? -13.312 16.781 2.668 1 90.5 20 GLY B N 1
ATOM 1502 C CA . GLY B 1 20 ? -13.664 15.984 3.836 1 90.5 20 GLY B CA 1
ATOM 1503 C C . GLY B 1 20 ? -14.258 16.812 4.961 1 90.5 20 GLY B C 1
ATOM 1504 O O . GLY B 1 20 ? -14.344 18.031 4.863 1 90.5 20 GLY B O 1
ATOM 1505 N N . LEU B 1 21 ? -14.852 16.109 5.992 1 92.88 21 LEU B N 1
ATOM 1506 C CA . LEU B 1 21 ? -15.445 16.719 7.18 1 92.88 21 LEU B CA 1
ATOM 1507 C C . LEU B 1 21 ? -14.875 16.078 8.445 1 92.88 21 LEU B C 1
ATOM 1509 O O . LEU B 1 21 ? -14.672 14.867 8.5 1 92.88 21 LEU B O 1
ATOM 1513 N N . LEU B 1 22 ? -14.703 16.938 9.406 1 94.12 22 LEU B N 1
ATOM 1514 C CA . LEU B 1 22 ? -14.305 16.438 10.727 1 94.12 22 LEU B CA 1
ATOM 1515 C C . LEU B 1 22 ? -15.523 16.219 11.609 1 94.12 22 LEU B C 1
ATOM 1517 O O . LEU B 1 22 ? -16.297 17.156 11.844 1 94.12 22 LEU B O 1
ATOM 1521 N N . LYS B 1 23 ? -15.82 15.078 12.023 1 95.06 23 LYS B N 1
ATOM 1522 C CA . LYS B 1 23 ? -16.828 14.734 13.016 1 95.06 23 LYS B CA 1
ATOM 1523 C C . LYS B 1 23 ? -16.188 14.25 14.312 1 95.06 23 LYS B C 1
ATOM 1525 O O . LYS B 1 23 ? -15.773 13.086 14.406 1 95.06 23 LYS B O 1
ATOM 1530 N N . GLY B 1 24 ? -16.109 15.172 15.344 1 93.56 24 GLY B N 1
ATOM 1531 C CA . GLY B 1 24 ? -15.281 14.875 16.5 1 93.56 24 GLY B CA 1
ATOM 1532 C C . GLY B 1 24 ? -13.805 14.75 16.156 1 93.56 24 GLY B C 1
ATOM 1533 O O . GLY B 1 24 ? -13.219 15.664 15.57 1 93.56 24 GLY B O 1
ATOM 1534 N N . ARG B 1 25 ? -13.273 13.578 16.438 1 95.06 25 ARG B N 1
ATOM 1535 C CA . ARG B 1 25 ? -11.852 13.375 16.203 1 95.06 25 ARG B CA 1
ATOM 1536 C C . ARG B 1 25 ? -11.617 12.578 14.922 1 95.06 25 ARG B C 1
ATOM 1538 O O . ARG B 1 25 ? -10.477 12.281 14.57 1 95.06 25 ARG B O 1
ATOM 1545 N N . VAL B 1 26 ? -12.703 12.312 14.266 1 97.06 26 VAL B N 1
ATOM 1546 C CA . VAL B 1 26 ? -12.594 11.469 13.086 1 97.06 26 VAL B CA 1
ATOM 1547 C C . VAL B 1 26 ? -12.82 12.305 11.828 1 97.06 26 VAL B C 1
ATOM 1549 O O . VAL B 1 26 ? -13.812 13.039 11.734 1 97.06 26 VAL B O 1
ATOM 1552 N N . HIS B 1 27 ? -11.891 12.32 10.906 1 97.62 27 HIS B N 1
ATOM 1553 C CA . HIS B 1 27 ? -12.016 12.961 9.602 1 97.62 27 HIS B CA 1
ATOM 1554 C C . HIS B 1 27 ? -12.68 12.031 8.594 1 97.62 27 HIS B C 1
ATOM 1556 O O . HIS B 1 27 ? -12.258 10.883 8.43 1 97.62 27 HIS B O 1
ATOM 1562 N N . HIS B 1 28 ? -13.75 12.469 7.922 1 98.12 28 HIS B N 1
ATOM 1563 C CA . HIS B 1 28 ? -14.477 11.727 6.902 1 98.12 28 HIS B CA 1
ATOM 1564 C C . HIS B 1 28 ? -14.203 12.289 5.512 1 98.12 28 HIS B C 1
ATOM 1566 O O . HIS B 1 28 ? -14.398 13.484 5.273 1 98.12 28 HIS B O 1
ATOM 1572 N N . PHE B 1 29 ? -13.781 11.5 4.605 1 97.94 29 PHE B N 1
ATOM 1573 C CA . PHE B 1 29 ? -13.445 11.914 3.248 1 97.94 29 PHE B CA 1
ATOM 1574 C C . PHE B 1 29 ? -14.141 11.023 2.223 1 97.94 29 PHE B C 1
ATOM 1576 O O . PHE B 1 29 ? -13.852 9.828 2.145 1 97.94 29 PHE B O 1
ATOM 1583 N N . PRO B 1 30 ? -15 11.602 1.394 1 96.75 30 PRO B N 1
ATOM 1584 C CA . PRO B 1 30 ? -15.719 10.797 0.412 1 96.75 30 PRO B CA 1
ATOM 1585 C C . PRO B 1 30 ? -14.898 10.508 -0.841 1 96.75 30 PRO B C 1
ATOM 1587 O O . PRO B 1 30 ? -14.156 11.375 -1.307 1 96.75 30 PRO B O 1
ATOM 1590 N N . VAL B 1 31 ? -15.078 9.289 -1.348 1 96.62 31 VAL B N 1
ATOM 1591 C CA . VAL B 1 31 ? -14.438 8.898 -2.6 1 96.62 31 VAL B CA 1
ATOM 1592 C C . VAL B 1 31 ? -15.43 8.133 -3.473 1 96.62 31 VAL B C 1
ATOM 1594 O O . VAL B 1 31 ? -16.031 7.16 -3.025 1 96.62 31 VAL B O 1
ATOM 1597 N N . ASN B 1 32 ? -15.562 8.617 -4.68 1 95.44 32 ASN B N 1
ATOM 1598 C CA . ASN B 1 32 ? -16.328 7.871 -5.676 1 95.44 32 ASN B CA 1
ATOM 1599 C C . ASN B 1 32 ? -15.414 6.984 -6.523 1 95.44 32 ASN B C 1
ATOM 1601 O O . ASN B 1 32 ? -14.336 7.406 -6.926 1 95.44 32 ASN B O 1
ATOM 1605 N N . ILE B 1 33 ? -15.922 5.75 -6.77 1 96.62 33 ILE B N 1
ATOM 1606 C CA . ILE B 1 33 ? -15.125 4.816 -7.559 1 96.62 33 ILE B CA 1
ATOM 1607 C C . ILE B 1 33 ? -15.523 4.914 -9.031 1 96.62 33 ILE B C 1
ATOM 1609 O O . ILE B 1 33 ? -16.703 4.805 -9.367 1 96.62 33 ILE B O 1
ATOM 1613 N N . TYR B 1 34 ? -14.555 5.078 -9.859 1 94.5 34 TYR B N 1
ATOM 1614 C CA . TYR B 1 34 ? -14.742 5.176 -11.305 1 94.5 34 TYR B CA 1
ATOM 1615 C C . TYR B 1 34 ? -14.023 4.039 -12.023 1 94.5 34 TYR B C 1
ATOM 1617 O O . TYR B 1 34 ? -13.336 3.23 -11.391 1 94.5 34 TYR B O 1
ATOM 1625 N N . TYR B 1 35 ? -14.102 3.965 -13.359 1 90.94 35 TYR B N 1
ATOM 1626 C CA . TYR B 1 35 ? -13.547 2.896 -14.18 1 90.94 35 TYR B CA 1
ATOM 1627 C C . TYR B 1 35 ? -12.039 2.791 -14 1 90.94 35 TYR B C 1
ATOM 1629 O O . TYR B 1 35 ? -11.5 1.688 -13.898 1 90.94 35 TYR B O 1
ATOM 1637 N N . GLU B 1 36 ? -11.344 3.84 -13.828 1 91.19 36 GLU B N 1
ATOM 1638 C CA . GLU B 1 36 ? -9.883 3.854 -13.758 1 91.19 36 GLU B CA 1
ATOM 1639 C C . GLU B 1 36 ? -9.391 3.279 -12.438 1 91.19 36 GLU B C 1
ATOM 1641 O O . GLU B 1 36 ? -8.211 2.955 -12.297 1 91.19 36 GLU B O 1
ATOM 1646 N N . ASP B 1 37 ? -10.305 3.199 -11.508 1 95 37 ASP B N 1
ATOM 1647 C CA . ASP B 1 37 ? -9.922 2.705 -10.188 1 95 37 ASP B CA 1
ATOM 1648 C C . ASP B 1 37 ? -9.977 1.18 -10.133 1 95 37 ASP B C 1
ATOM 1650 O O . ASP B 1 37 ? -9.5 0.568 -9.18 1 95 37 ASP B O 1
ATOM 1654 N N . THR B 1 38 ? -10.617 0.528 -11.078 1 94 38 THR B N 1
ATOM 1655 C CA . THR B 1 38 ? -10.922 -0.896 -11 1 94 38 THR B CA 1
ATOM 1656 C C . THR B 1 38 ? -10 -1.696 -11.914 1 94 38 THR B C 1
ATOM 1658 O O . THR B 1 38 ? -9.219 -1.121 -12.672 1 94 38 THR B O 1
ATOM 1661 N N . ASP B 1 39 ? -9.984 -2.988 -11.719 1 90.06 39 ASP B N 1
ATOM 1662 C CA . ASP B 1 39 ? -9.25 -3.9 -12.586 1 90.06 39 ASP B CA 1
ATOM 1663 C C . ASP B 1 39 ? -10.203 -4.758 -13.414 1 90.06 39 ASP B C 1
ATOM 1665 O O . ASP B 1 39 ? -11.391 -4.457 -13.516 1 90.06 39 ASP B O 1
ATOM 1669 N N . LEU B 1 40 ? -9.617 -5.777 -14.102 1 81.12 40 LEU B N 1
ATOM 1670 C CA . LEU B 1 40 ? -10.367 -6.613 -15.031 1 81.12 40 LEU B CA 1
ATOM 1671 C C . LEU B 1 40 ? -11.57 -7.254 -14.336 1 81.12 40 LEU B C 1
ATOM 1673 O O . LEU B 1 40 ? -12.609 -7.469 -14.961 1 81.12 40 LEU B O 1
ATOM 1677 N N . SER B 1 41 ? -11.516 -7.438 -13.016 1 82.31 41 SER B N 1
ATOM 1678 C CA . SER B 1 41 ? -12.57 -8.125 -12.273 1 82.31 41 SER B CA 1
ATOM 1679 C C . SER B 1 41 ? -13.664 -7.152 -11.836 1 82.31 41 SER B C 1
ATOM 1681 O O . SER B 1 41 ? -14.68 -7.562 -11.273 1 82.31 41 SER B O 1
ATOM 1683 N N . GLY B 1 42 ? -13.477 -5.809 -12.102 1 87.75 42 GLY B N 1
ATOM 1684 C CA . GLY B 1 42 ? -14.445 -4.809 -11.695 1 87.75 42 GLY B CA 1
ATOM 1685 C C . GLY B 1 42 ? -14.258 -4.344 -10.266 1 87.75 42 GLY B C 1
ATOM 1686 O O . GLY B 1 42 ? -14.977 -3.455 -9.797 1 87.75 42 GLY B O 1
ATOM 1687 N N . ARG B 1 43 ? -13.375 -4.949 -9.609 1 93.25 43 ARG B N 1
ATOM 1688 C CA . ARG B 1 43 ? -13.047 -4.543 -8.25 1 93.25 43 ARG B CA 1
ATOM 1689 C C . ARG B 1 43 ? -11.969 -3.463 -8.242 1 93.25 43 ARG B C 1
ATOM 1691 O O . ARG B 1 43 ? -11.172 -3.375 -9.18 1 93.25 43 ARG B O 1
ATOM 1698 N N . VAL B 1 44 ? -11.992 -2.631 -7.234 1 96.75 44 VAL B N 1
ATOM 1699 C CA . VAL B 1 44 ? -10.93 -1.644 -7.094 1 96.75 44 VAL B CA 1
ATOM 1700 C C . VAL B 1 44 ? -9.578 -2.35 -6.996 1 96.75 44 VAL B C 1
ATOM 1702 O O . VAL B 1 44 ? -9.43 -3.307 -6.23 1 96.75 44 VAL B O 1
ATOM 1705 N N . TYR B 1 45 ? -8.656 -1.854 -7.785 1 95.75 45 TYR B N 1
ATOM 1706 C CA . TYR B 1 45 ? -7.281 -2.332 -7.691 1 95.75 45 TYR B CA 1
ATOM 1707 C C . TYR B 1 45 ? -6.719 -2.113 -6.289 1 95.75 45 TYR B C 1
ATOM 1709 O O . TYR B 1 45 ? -6.871 -1.032 -5.719 1 95.75 45 TYR B O 1
ATOM 1717 N N . HIS B 1 46 ? -6.055 -3.139 -5.715 1 95.88 46 HIS B N 1
ATOM 1718 C CA . HIS B 1 46 ? -5.719 -3.127 -4.293 1 95.88 46 HIS B CA 1
ATOM 1719 C C . HIS B 1 46 ? -4.809 -1.952 -3.953 1 95.88 46 HIS B C 1
ATOM 1721 O O . HIS B 1 46 ? -4.91 -1.377 -2.865 1 95.88 46 HIS B O 1
ATOM 1727 N N . ALA B 1 47 ? -3.926 -1.602 -4.832 1 96.81 47 ALA B N 1
ATOM 1728 C CA . ALA B 1 47 ? -2.973 -0.526 -4.566 1 96.81 47 ALA B CA 1
ATOM 1729 C C . ALA B 1 47 ? -3.678 0.824 -4.484 1 96.81 47 ALA B C 1
ATOM 1731 O O . ALA B 1 47 ? -3.152 1.771 -3.893 1 96.81 47 ALA B O 1
ATOM 1732 N N . ASN B 1 48 ? -4.824 0.943 -5.074 1 97.25 48 ASN B N 1
ATOM 1733 C CA . ASN B 1 48 ? -5.512 2.229 -5.148 1 97.25 48 ASN B CA 1
ATOM 1734 C C . ASN B 1 48 ? -6.051 2.654 -3.785 1 97.25 48 ASN B C 1
ATOM 1736 O O . ASN B 1 48 ? -6.285 3.84 -3.549 1 97.25 48 ASN B O 1
ATOM 1740 N N . TYR B 1 49 ? -6.207 1.717 -2.906 1 98.38 49 TYR B N 1
ATOM 1741 C CA . TYR B 1 49 ? -6.66 2.076 -1.567 1 98.38 49 TYR B CA 1
ATOM 1742 C C . TYR B 1 49 ? -5.648 2.982 -0.875 1 98.38 49 TYR B C 1
ATOM 1744 O O . TYR B 1 49 ? -6.02 3.852 -0.084 1 98.38 49 TYR B O 1
ATOM 1752 N N . LEU B 1 50 ? -4.355 2.779 -1.173 1 98 50 LEU B N 1
ATOM 1753 C CA . LEU B 1 50 ? -3.332 3.672 -0.634 1 98 50 LEU B CA 1
ATOM 1754 C C . LEU B 1 50 ? -3.484 5.078 -1.205 1 98 50 LEU B C 1
ATOM 1756 O O . LEU B 1 50 ? -3.27 6.066 -0.498 1 98 50 LEU B O 1
ATOM 1760 N N . ARG B 1 51 ? -3.848 5.145 -2.412 1 96.88 51 ARG B N 1
ATOM 1761 C CA . ARG B 1 51 ? -4.059 6.445 -3.033 1 96.88 51 ARG B CA 1
ATOM 1762 C C . ARG B 1 51 ? -5.238 7.172 -2.4 1 96.88 51 ARG B C 1
ATOM 1764 O O . ARG B 1 51 ? -5.168 8.375 -2.135 1 96.88 51 ARG B O 1
ATOM 1771 N N . PHE B 1 52 ? -6.301 6.457 -2.17 1 98 52 PHE B N 1
ATOM 1772 C CA . PHE B 1 52 ? -7.473 7.055 -1.54 1 98 52 PHE B CA 1
ATOM 1773 C C . PHE B 1 52 ? -7.125 7.602 -0.162 1 98 52 PHE B C 1
ATOM 1775 O O . PHE B 1 52 ? -7.52 8.719 0.183 1 98 52 PHE B O 1
ATOM 1782 N N . THR B 1 53 ? -6.387 6.809 0.562 1 98 53 THR B N 1
ATOM 1783 C CA . THR B 1 53 ? -6.066 7.227 1.924 1 98 53 THR B CA 1
ATOM 1784 C C . THR B 1 53 ? -5.09 8.398 1.915 1 98 53 THR B C 1
ATOM 1786 O O . THR B 1 53 ? -5.113 9.234 2.816 1 98 53 THR B O 1
ATOM 1789 N N . GLU B 1 54 ? -4.207 8.438 0.956 1 96.81 54 GLU B N 1
ATOM 1790 C CA . GLU B 1 54 ? -3.336 9.602 0.808 1 96.81 54 GLU B CA 1
ATOM 1791 C C . GLU B 1 54 ? -4.145 10.867 0.555 1 96.81 54 GLU B C 1
ATOM 1793 O O . GLU B 1 54 ? -3.852 11.922 1.123 1 96.81 54 GLU B O 1
ATOM 1798 N N . ARG B 1 55 ? -5.113 10.781 -0.285 1 95.88 55 ARG B N 1
ATOM 1799 C CA . ARG B 1 55 ? -5.973 11.93 -0.553 1 95.88 55 ARG B CA 1
ATOM 1800 C C . ARG B 1 55 ? -6.691 12.383 0.714 1 95.88 55 ARG B C 1
ATOM 1802 O O . ARG B 1 55 ? -6.805 13.586 0.974 1 95.88 55 ARG B O 1
ATOM 1809 N N . ALA B 1 56 ? -7.156 11.414 1.428 1 97.5 56 ALA B N 1
ATOM 1810 C CA . ALA B 1 56 ? -7.836 11.734 2.682 1 97.5 56 ALA B CA 1
ATOM 1811 C C . ALA B 1 56 ? -6.891 12.43 3.654 1 97.5 56 ALA B C 1
ATOM 1813 O O . ALA B 1 56 ? -7.262 13.43 4.285 1 97.5 56 ALA B O 1
ATOM 1814 N N . ARG B 1 57 ? -5.684 11.938 3.848 1 96.19 57 ARG B N 1
ATOM 1815 C CA . ARG B 1 57 ? -4.707 12.57 4.73 1 96.19 57 ARG B CA 1
ATOM 1816 C C . ARG B 1 57 ? -4.395 13.984 4.27 1 96.19 57 ARG B C 1
ATOM 1818 O O . ARG B 1 57 ? -4.281 14.898 5.094 1 96.19 57 ARG B O 1
ATOM 1825 N N . SER B 1 58 ? -4.254 14.117 2.934 1 93.69 58 SER B N 1
ATOM 1826 C CA . SER B 1 58 ? -3.982 15.438 2.375 1 93.69 58 SER B CA 1
ATOM 1827 C C . SER B 1 58 ? -5.113 16.406 2.682 1 93.69 58 SER B C 1
ATOM 1829 O O . SER B 1 58 ? -4.867 17.562 3.049 1 93.69 58 SER B O 1
ATOM 1831 N N . ASP B 1 59 ? -6.293 15.961 2.578 1 94.88 59 ASP B N 1
ATOM 1832 C CA . ASP B 1 59 ? -7.465 16.781 2.881 1 94.88 59 ASP B CA 1
ATOM 1833 C C . ASP B 1 59 ? -7.5 17.156 4.359 1 94.88 59 ASP B C 1
ATOM 1835 O O . ASP B 1 59 ? -7.785 18.312 4.703 1 94.88 59 ASP B O 1
ATOM 1839 N N . LEU B 1 60 ? -7.219 16.25 5.211 1 94.44 60 LEU B N 1
ATOM 1840 C CA . LEU B 1 60 ? -7.215 16.484 6.652 1 94.44 60 LEU B CA 1
ATOM 1841 C C . LEU B 1 60 ? -6.242 17.609 7.012 1 94.44 60 LEU B C 1
ATOM 1843 O O . LEU B 1 60 ? -6.605 18.547 7.727 1 94.44 60 LEU B O 1
ATOM 1847 N N . VAL B 1 61 ? -5.027 17.531 6.57 1 92.06 61 VAL B N 1
ATOM 1848 C CA . VAL B 1 61 ? -4.016 18.516 6.93 1 92.06 61 VAL B CA 1
ATOM 1849 C C . VAL B 1 61 ? -4.398 19.875 6.352 1 92.06 61 VAL B C 1
ATOM 1851 O O . VAL B 1 61 ? -4.137 20.922 6.965 1 92.06 61 VAL B O 1
ATOM 1854 N N . LYS B 1 62 ? -5 19.812 5.191 1 89.81 62 LYS B N 1
ATOM 1855 C CA . LYS B 1 62 ? -5.484 21.062 4.605 1 89.81 62 LYS B CA 1
ATOM 1856 C C . LYS B 1 62 ? -6.555 21.703 5.488 1 89.81 62 LYS B C 1
ATOM 1858 O O . LYS B 1 62 ? -6.508 22.906 5.75 1 89.81 62 LYS B O 1
ATOM 1863 N N . ILE B 1 63 ? -7.453 20.922 5.945 1 90.69 63 ILE B N 1
ATOM 1864 C CA . ILE B 1 63 ? -8.539 21.406 6.789 1 90.69 63 ILE B CA 1
ATOM 1865 C C . ILE B 1 63 ? -7.969 21.969 8.086 1 90.69 63 ILE B C 1
ATOM 1867 O O . ILE B 1 63 ? -8.484 22.953 8.617 1 90.69 63 ILE B O 1
ATOM 1871 N N . LEU B 1 64 ? -6.902 21.406 8.531 1 91.5 64 LEU B N 1
ATOM 1872 C CA . LEU B 1 64 ? -6.289 21.844 9.781 1 91.5 64 LEU B CA 1
ATOM 1873 C C . LEU B 1 64 ? -5.422 23.078 9.578 1 91.5 64 LEU B C 1
ATOM 1875 O O . LEU B 1 64 ? -4.934 23.672 10.539 1 91.5 64 LEU B O 1
ATOM 1879 N N . GLY B 1 65 ? -5.172 23.422 8.312 1 89.25 65 GLY B N 1
ATOM 1880 C CA . GLY B 1 65 ? -4.375 24.594 8.016 1 89.25 65 GLY B CA 1
ATOM 1881 C C . GLY B 1 65 ? -2.885 24.312 7.98 1 89.25 65 GLY B C 1
ATOM 1882 O O . GLY B 1 65 ? -2.07 25.234 8.102 1 89.25 65 GLY B O 1
ATOM 1883 N N . VAL B 1 66 ? -2.57 23.078 7.949 1 89.56 66 VAL B N 1
ATOM 1884 C CA . VAL B 1 66 ? -1.172 22.688 7.84 1 89.56 66 VAL B CA 1
ATOM 1885 C C . VAL B 1 66 ? -0.715 22.781 6.387 1 89.56 66 VAL B C 1
ATOM 1887 O O . VAL B 1 66 ? -1.245 22.094 5.512 1 89.56 66 VAL B O 1
ATOM 1890 N N . ASN B 1 67 ? 0.175 23.688 6.156 1 89.5 67 ASN B N 1
ATOM 1891 C CA . ASN B 1 67 ? 0.736 23.828 4.816 1 89.5 67 ASN B CA 1
ATOM 1892 C C . ASN B 1 67 ? 2.088 23.141 4.6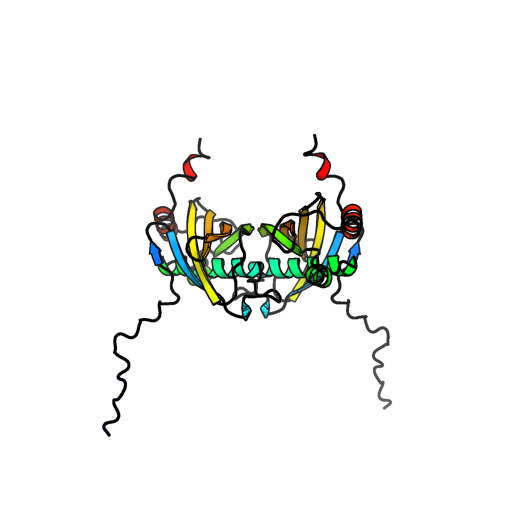95 1 89.5 67 ASN B C 1
ATOM 1894 O O . ASN B 1 67 ? 3.133 23.75 4.895 1 89.5 67 ASN B O 1
ATOM 1898 N N . GLN B 1 68 ? 2.059 21.953 4.262 1 85.12 68 GLN B N 1
ATOM 1899 C CA . GLN B 1 68 ? 3.258 21.125 4.215 1 85.12 68 GLN B CA 1
ATOM 1900 C C . GLN B 1 68 ? 4.191 21.578 3.096 1 85.12 68 GLN B C 1
ATOM 1902 O O . GLN B 1 68 ? 5.418 21.516 3.24 1 85.12 68 GLN B O 1
ATOM 1907 N N . ARG B 1 69 ? 3.68 22.031 2.061 1 85.25 69 ARG B N 1
ATOM 1908 C CA . ARG B 1 69 ? 4.496 22.484 0.94 1 85.25 69 ARG B CA 1
ATOM 1909 C C . ARG B 1 69 ? 5.344 23.688 1.335 1 85.25 69 ARG B C 1
ATOM 1911 O O . ARG B 1 69 ? 6.543 23.734 1.055 1 85.25 69 ARG B O 1
ATOM 1918 N N . GLN B 1 70 ? 4.695 24.625 1.933 1 87.75 70 GLN B N 1
ATOM 1919 C CA . GLN B 1 70 ? 5.406 25.812 2.387 1 87.75 70 GLN B CA 1
ATOM 1920 C C . GLN B 1 70 ? 6.465 25.453 3.426 1 87.75 70 GLN B C 1
ATOM 1922 O O . GLN B 1 70 ? 7.559 26.016 3.424 1 87.75 70 GLN B O 1
ATOM 1927 N N . ALA B 1 71 ? 6.113 24.562 4.309 1 87.69 71 ALA B N 1
ATOM 1928 C CA . ALA B 1 71 ? 7.066 24.141 5.336 1 87.69 71 ALA B CA 1
ATOM 1929 C C . ALA B 1 71 ? 8.32 23.547 4.703 1 87.69 71 ALA B C 1
ATOM 1931 O O . ALA B 1 71 ? 9.438 23.812 5.152 1 87.69 71 ALA B O 1
ATOM 1932 N N . TYR B 1 72 ? 8.109 22.844 3.738 1 86.62 72 TYR B N 1
ATOM 1933 C CA . TYR B 1 72 ? 9.234 22.234 3.037 1 86.62 72 TYR B CA 1
ATOM 1934 C C . TYR B 1 72 ? 10.086 23.297 2.352 1 86.62 72 TYR B C 1
ATOM 1936 O O . TYR B 1 72 ? 11.312 23.297 2.469 1 86.62 72 TYR B O 1
ATOM 1944 N N . GLN B 1 73 ? 9.492 24.156 1.71 1 88.31 73 GLN B N 1
ATOM 1945 C CA . GLN B 1 73 ? 10.18 25.219 0.985 1 88.31 73 GLN B CA 1
ATOM 1946 C C . GLN B 1 73 ? 10.953 26.125 1.939 1 88.31 73 GLN B C 1
ATOM 1948 O O . GLN B 1 73 ? 12.023 26.625 1.595 1 88.31 73 GLN B O 1
ATOM 1953 N N . ASP B 1 74 ? 10.422 26.281 3.152 1 92 74 ASP B N 1
ATOM 1954 C CA . ASP B 1 74 ? 11.039 27.141 4.16 1 92 74 ASP B CA 1
ATOM 1955 C C . ASP B 1 74 ? 12.141 26.391 4.914 1 92 74 ASP B C 1
ATOM 1957 O O . ASP B 1 74 ? 12.781 26.953 5.809 1 92 74 ASP B O 1
ATOM 1961 N N . GLY B 1 75 ? 12.281 25.1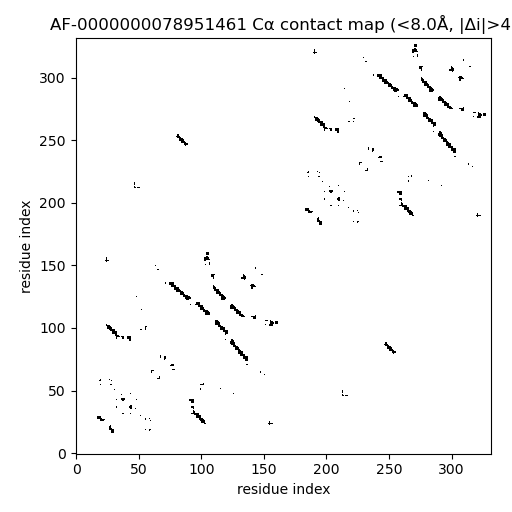25 4.594 1 90.12 75 GLY B N 1
ATOM 1962 C CA . GLY B 1 75 ? 13.352 24.344 5.203 1 90.12 75 GLY B CA 1
ATOM 1963 C C . GLY B 1 75 ? 12.992 23.844 6.586 1 90.12 75 GLY B C 1
ATOM 1964 O O . GLY B 1 75 ? 13.875 23.438 7.352 1 90.12 75 GLY B O 1
ATOM 1965 N N . ILE B 1 76 ? 11.773 23.938 6.918 1 90.25 76 ILE B N 1
ATOM 1966 C CA . ILE B 1 76 ? 11.344 23.5 8.234 1 90.25 76 ILE B CA 1
ATOM 1967 C C . ILE B 1 76 ? 11.391 21.969 8.305 1 90.25 76 ILE B C 1
ATOM 1969 O O . ILE B 1 76 ? 11.914 21.406 9.266 1 90.25 76 ILE B O 1
ATOM 1973 N N . GLY B 1 77 ? 10.781 21.328 7.332 1 92.69 77 GLY B N 1
ATOM 1974 C CA . GLY B 1 77 ? 10.789 19.875 7.289 1 92.69 77 GLY B CA 1
ATOM 1975 C C . GLY B 1 77 ? 9.672 19.297 6.441 1 92.69 77 GLY B C 1
ATOM 1976 O O . GLY B 1 77 ? 9.031 20.016 5.672 1 92.69 77 GLY B O 1
ATOM 1977 N N . MET B 1 78 ? 9.57 17.891 6.508 1 91.75 78 MET B N 1
ATOM 1978 C CA . MET B 1 78 ? 8.547 17.219 5.711 1 91.75 78 MET B CA 1
ATOM 1979 C C . MET B 1 78 ? 8.078 15.938 6.402 1 91.75 78 MET B C 1
ATOM 1981 O O . MET B 1 78 ? 8.836 15.32 7.148 1 91.75 78 MET B O 1
ATOM 1985 N N . PHE B 1 79 ? 6.848 15.664 6.109 1 93.31 79 PHE B N 1
ATOM 1986 C CA . PHE B 1 79 ? 6.32 14.383 6.57 1 93.31 79 PHE B CA 1
ATOM 1987 C C . PHE B 1 79 ? 6.688 13.273 5.602 1 93.31 79 PHE B C 1
ATOM 1989 O O . PHE B 1 79 ? 6.625 13.453 4.383 1 93.31 79 PHE B O 1
ATOM 1996 N N . VAL B 1 80 ? 7.066 12.102 6.164 1 93.44 80 VAL B N 1
ATOM 1997 C CA . VAL B 1 80 ? 7.387 10.922 5.371 1 93.44 80 VAL B CA 1
ATOM 1998 C C . VAL B 1 80 ? 6.695 9.695 5.965 1 93.44 80 VAL B C 1
ATOM 2000 O O . VAL B 1 80 ? 6.648 9.531 7.188 1 93.44 80 VAL B O 1
ATOM 2003 N N . ILE B 1 81 ? 6.09 8.93 5.09 1 96.56 81 ILE B N 1
ATOM 2004 C CA . ILE B 1 81 ? 5.52 7.668 5.547 1 96.56 81 ILE B CA 1
ATOM 2005 C C . ILE B 1 81 ? 6.637 6.648 5.773 1 96.56 81 ILE B C 1
ATOM 2007 O O . ILE B 1 81 ? 7.402 6.344 4.859 1 96.56 81 ILE B O 1
ATOM 2011 N N . HIS B 1 82 ? 6.68 6.105 6.945 1 96.69 82 HIS B N 1
ATOM 2012 C CA . HIS B 1 82 ? 7.727 5.156 7.309 1 96.69 82 HIS B CA 1
ATOM 2013 C C . HIS B 1 82 ? 7.258 3.717 7.121 1 96.69 82 HIS B C 1
ATOM 2015 O O . HIS B 1 82 ? 8.023 2.861 6.676 1 96.69 82 HIS B O 1
ATOM 2021 N N . GLN B 1 83 ? 6.043 3.496 7.527 1 97.81 83 GLN B N 1
ATOM 2022 C CA . GLN B 1 83 ? 5.477 2.152 7.461 1 97.81 83 GLN B CA 1
ATOM 2023 C C . GLN B 1 83 ? 3.965 2.201 7.266 1 97.81 83 GLN B C 1
ATOM 2025 O O . GLN B 1 83 ? 3.299 3.111 7.766 1 97.81 83 GLN B O 1
ATOM 2030 N N . GLN B 1 84 ? 3.514 1.17 6.59 1 98.5 84 GLN B N 1
ATOM 2031 C CA . GLN B 1 84 ? 2.072 0.991 6.465 1 98.5 84 GLN B CA 1
ATOM 2032 C C . GLN B 1 84 ? 1.689 -0.484 6.562 1 98.5 84 GLN B C 1
ATOM 2034 O O . GLN B 1 84 ? 2.391 -1.349 6.035 1 98.5 84 GLN B O 1
ATOM 2039 N N . LYS B 1 85 ? 0.635 -0.689 7.254 1 98.5 85 LYS B N 1
ATOM 2040 C CA . LYS B 1 85 ? -0.004 -2 7.32 1 98.5 85 LYS B CA 1
ATOM 2041 C C . LYS B 1 85 ? -1.422 -1.951 6.758 1 98.5 85 LYS B C 1
ATOM 2043 O O . LYS B 1 85 ? -2.227 -1.11 7.164 1 98.5 85 LYS B O 1
ATOM 2048 N N . ILE B 1 86 ? -1.685 -2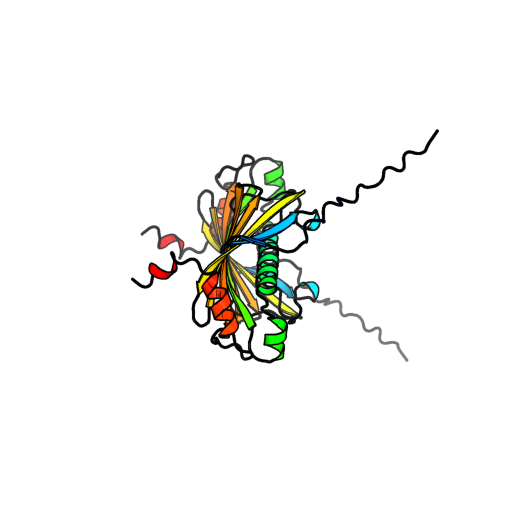.83 5.887 1 98.62 86 ILE B N 1
ATOM 2049 C CA . ILE B 1 86 ? -2.973 -2.818 5.203 1 98.62 86 ILE B CA 1
ATOM 2050 C C . ILE B 1 86 ? -3.68 -4.156 5.414 1 98.62 86 ILE B C 1
ATOM 2052 O O . ILE B 1 86 ? -3.084 -5.219 5.223 1 98.62 86 ILE B O 1
ATOM 2056 N N . ARG B 1 87 ? -4.875 -4.078 5.801 1 98.5 87 ARG B N 1
ATOM 2057 C CA . ARG B 1 87 ? -5.75 -5.242 5.832 1 98.5 87 ARG B CA 1
ATOM 2058 C C . ARG B 1 87 ? -6.914 -5.078 4.863 1 98.5 87 ARG B C 1
ATOM 2060 O O . ARG B 1 87 ? -7.68 -4.117 4.961 1 98.5 87 ARG B O 1
ATOM 2067 N N . TYR B 1 88 ? -7.031 -6.031 3.975 1 98.06 88 TYR B N 1
ATOM 2068 C CA . TYR B 1 88 ? -8.125 -6.02 3.008 1 98.06 88 TYR B CA 1
ATOM 2069 C C . TYR B 1 88 ? -9.266 -6.926 3.461 1 98.06 88 TYR B C 1
ATOM 2071 O O . TYR B 1 88 ? -9.141 -8.148 3.439 1 98.06 88 TYR B O 1
ATOM 2079 N N . CYS B 1 89 ? -10.352 -6.348 3.742 1 97.12 89 CYS B N 1
ATOM 2080 C CA . CYS B 1 89 ? -11.477 -7.094 4.297 1 97.12 89 CYS B CA 1
ATOM 2081 C C . CYS B 1 89 ? -12.469 -7.477 3.209 1 97.12 89 CYS B C 1
ATOM 2083 O O . CYS B 1 89 ? -12.852 -8.641 3.09 1 97.12 89 CYS B O 1
ATOM 2085 N N . GLN B 1 90 ? -12.969 -6.492 2.508 1 96.38 90 GLN B N 1
ATOM 2086 C CA . GLN B 1 90 ? -13.898 -6.656 1.396 1 96.38 90 GLN B CA 1
ATOM 2087 C C . GLN B 1 90 ? -13.531 -5.746 0.23 1 96.38 90 GLN B C 1
ATOM 2089 O O . GLN B 1 90 ? -12.984 -4.656 0.434 1 96.38 90 GLN B O 1
ATOM 2094 N N . PRO B 1 91 ? -13.836 -6.199 -0.952 1 95.38 91 PRO B N 1
ATOM 2095 C CA . PRO B 1 91 ? -13.516 -5.344 -2.094 1 95.38 91 PRO B CA 1
ATOM 2096 C C . PRO B 1 91 ? -14.523 -4.219 -2.297 1 95.38 91 PRO B C 1
ATOM 2098 O O . PRO B 1 91 ? -15.695 -4.363 -1.93 1 95.38 91 PRO B O 1
ATOM 2101 N N . ALA B 1 92 ? -14.055 -3.066 -2.84 1 97.5 92 ALA B N 1
ATOM 2102 C CA . ALA B 1 92 ? -14.938 -2.051 -3.4 1 97.5 92 ALA B CA 1
ATOM 2103 C C . ALA B 1 92 ? -15.172 -2.289 -4.891 1 97.5 92 ALA B C 1
ATOM 2105 O O . ALA B 1 92 ? -14.344 -2.902 -5.566 1 97.5 92 ALA B O 1
ATOM 2106 N N . TRP B 1 93 ? -16.266 -1.763 -5.41 1 96.44 93 TRP B N 1
ATOM 2107 C CA . TRP B 1 93 ? -16.688 -2.01 -6.785 1 96.44 93 TRP B CA 1
ATOM 2108 C C . TRP B 1 93 ? -16.938 -0.7 -7.52 1 96.44 93 TRP B C 1
ATOM 2110 O O . TRP B 1 93 ? -17.078 0.353 -6.895 1 96.44 93 TRP B O 1
ATOM 2120 N N . LEU B 1 94 ? -17.047 -0.829 -8.828 1 94.12 94 LEU B N 1
ATOM 2121 C CA . LEU B 1 94 ? -17.438 0.309 -9.664 1 94.12 94 LEU B CA 1
ATOM 2122 C C . LEU B 1 94 ? -18.719 0.945 -9.156 1 94.12 94 LEU B C 1
ATOM 2124 O O . LEU B 1 94 ? -19.672 0.24 -8.805 1 94.12 94 LEU B O 1
ATOM 2128 N N . ASP B 1 95 ? -18.688 2.266 -9.07 1 93.38 95 ASP B N 1
ATOM 2129 C CA . ASP B 1 95 ? -19.828 3.113 -8.734 1 93.38 95 ASP B CA 1
ATOM 2130 C C . ASP B 1 95 ? -20.094 3.115 -7.23 1 93.38 95 ASP B C 1
ATOM 2132 O O . ASP B 1 95 ? -21.047 3.744 -6.762 1 93.38 95 ASP B O 1
ATOM 2136 N N . ASP B 1 96 ? -19.266 2.393 -6.52 1 96.62 96 ASP B N 1
ATOM 2137 C CA . ASP B 1 96 ? -19.375 2.504 -5.066 1 96.62 96 ASP B CA 1
ATOM 2138 C C . ASP B 1 96 ? -19.062 3.926 -4.602 1 96.62 96 ASP B C 1
ATOM 2140 O O . ASP B 1 96 ? -18.281 4.633 -5.234 1 96.62 96 ASP B O 1
ATOM 2144 N N . ARG B 1 97 ? -19.625 4.324 -3.504 1 96.38 97 ARG B N 1
ATOM 2145 C CA . ARG B 1 97 ? -19.281 5.52 -2.744 1 96.38 97 ARG B CA 1
ATOM 2146 C C . ARG B 1 97 ? -18.656 5.152 -1.399 1 96.38 97 ARG B C 1
ATOM 2148 O O . ARG B 1 97 ? -19.312 4.52 -0.563 1 96.38 97 ARG B O 1
ATOM 2155 N N . LEU B 1 98 ? -17.453 5.617 -1.271 1 98 98 LEU B N 1
ATOM 2156 C CA . LEU B 1 98 ? -16.703 5.215 -0.085 1 98 98 LEU B CA 1
ATOM 2157 C C . LEU B 1 98 ? -16.578 6.375 0.897 1 98 98 LEU B C 1
ATOM 2159 O O . LEU B 1 98 ? -16.672 7.543 0.502 1 98 98 LEU B O 1
ATOM 2163 N N . ASP B 1 99 ? -16.438 6.031 2.162 1 98.12 99 ASP B N 1
ATOM 2164 C CA . ASP B 1 99 ? -16.078 6.957 3.232 1 98.12 99 ASP B CA 1
ATOM 2165 C C . ASP B 1 99 ? -14.75 6.562 3.875 1 98.12 99 ASP B C 1
ATOM 2167 O O . ASP B 1 99 ? -14.648 5.504 4.5 1 98.12 99 ASP B O 1
ATOM 2171 N N . ILE B 1 100 ? -13.75 7.336 3.684 1 98.62 100 ILE B N 1
ATOM 2172 C CA . ILE B 1 100 ? -12.461 7.121 4.328 1 98.62 100 ILE B CA 1
ATOM 2173 C C . ILE B 1 100 ? -12.422 7.871 5.656 1 98.62 100 ILE B C 1
ATOM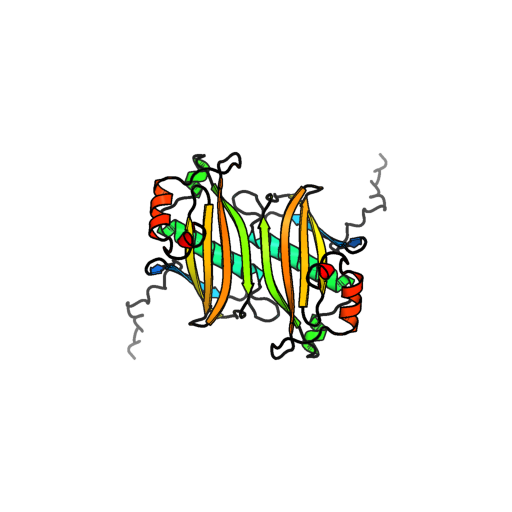 2175 O O . ILE B 1 100 ? -12.492 9.102 5.684 1 98.62 100 ILE B O 1
ATOM 2179 N N . GLN B 1 101 ? -12.25 7.109 6.699 1 98.56 101 GLN B N 1
ATOM 2180 C CA . GLN B 1 101 ? -12.188 7.688 8.039 1 98.56 101 GLN B CA 1
ATOM 2181 C C . GLN B 1 101 ? -10.758 7.684 8.578 1 98.56 101 GLN B C 1
ATOM 2183 O O . GLN B 1 101 ? -10.117 6.633 8.641 1 98.56 101 GLN B O 1
ATOM 2188 N N . THR B 1 102 ? -10.266 8.852 8.906 1 98.12 102 THR B N 1
ATOM 2189 C CA . THR B 1 102 ? -8.898 9.008 9.391 1 98.12 102 THR B CA 1
ATOM 2190 C C . THR B 1 102 ? -8.898 9.445 10.852 1 98.12 102 THR B C 1
ATOM 2192 O O . THR B 1 102 ? -9.562 10.414 11.219 1 98.12 102 THR B O 1
ATOM 2195 N N . GLU B 1 103 ? -8.141 8.719 11.672 1 97.75 103 GLU B N 1
ATOM 2196 C CA . GLU B 1 103 ? -7.961 9.055 13.086 1 97.75 103 GLU B CA 1
ATOM 2197 C C . GLU B 1 103 ? -6.484 9.047 13.469 1 97.75 103 GLU B C 1
ATOM 2199 O O . GLU B 1 103 ? -5.73 8.164 13.047 1 97.75 103 GLU B O 1
ATOM 2204 N N . ILE B 1 104 ? -6.098 10 14.25 1 97.06 104 ILE B N 1
ATOM 2205 C CA . ILE B 1 104 ? -4.777 9.977 14.867 1 97.06 104 ILE B CA 1
ATOM 2206 C C . ILE B 1 104 ? -4.82 9.148 16.141 1 97.06 104 ILE B C 1
ATOM 2208 O O . ILE B 1 104 ? -5.523 9.5 17.094 1 97.06 104 ILE B O 1
ATOM 2212 N N . ILE B 1 105 ? -4.004 8.117 16.188 1 96.62 105 ILE B N 1
ATOM 2213 C CA . ILE B 1 105 ? -4.168 7.199 17.312 1 96.62 105 ILE B CA 1
ATOM 2214 C C . ILE B 1 105 ? -2.98 7.328 18.266 1 96.62 105 ILE B C 1
ATOM 2216 O O . ILE B 1 105 ? -3.037 6.871 19.406 1 96.62 105 ILE B O 1
ATOM 2220 N N . ARG B 1 106 ? -1.918 7.863 17.781 1 96.06 106 ARG B N 1
ATOM 2221 C CA . ARG B 1 106 ? -0.746 8.109 18.625 1 96.06 106 ARG B CA 1
ATOM 2222 C C . ARG B 1 106 ? 0.059 9.297 18.094 1 96.06 106 ARG B C 1
ATOM 2224 O O . ARG B 1 106 ? 0.215 9.453 16.875 1 96.06 106 ARG B O 1
ATOM 2231 N N . LEU B 1 107 ? 0.538 10.07 19 1 95.88 107 LEU B N 1
ATOM 2232 C CA . LEU B 1 107 ? 1.378 11.219 18.672 1 95.88 107 LEU B CA 1
ATOM 2233 C C . LEU B 1 107 ? 2.639 11.234 19.531 1 95.88 107 LEU B C 1
ATOM 2235 O O . LEU B 1 107 ? 2.561 11.188 20.75 1 95.88 107 LEU B O 1
ATOM 2239 N N . ARG B 1 108 ? 3.754 11.25 18.875 1 94.69 108 ARG B N 1
ATOM 2240 C CA . ARG B 1 108 ? 5.055 11.406 19.516 1 94.69 108 ARG B CA 1
ATOM 2241 C C . ARG B 1 108 ? 5.746 12.68 19.047 1 94.69 108 ARG B C 1
ATOM 2243 O O . ARG B 1 108 ? 5.145 13.508 18.359 1 94.69 108 ARG B O 1
ATOM 2250 N N . ALA B 1 109 ? 6.969 12.883 19.578 1 94.81 109 ALA B N 1
ATOM 2251 C CA . ALA B 1 109 ? 7.664 14.141 19.281 1 94.81 109 ALA B CA 1
ATOM 2252 C C . ALA B 1 109 ? 7.895 14.305 17.797 1 94.81 109 ALA B C 1
ATOM 2254 O O . ALA B 1 109 ? 7.758 15.406 17.25 1 94.81 109 ALA B O 1
ATOM 2255 N N . ALA B 1 110 ? 8.219 13.102 17.141 1 96.31 110 ALA B N 1
ATOM 2256 C CA . ALA B 1 110 ? 8.594 13.211 15.742 1 96.31 110 ALA B CA 1
ATOM 2257 C C . ALA B 1 110 ? 7.75 12.281 14.875 1 96.31 110 ALA B C 1
ATOM 2259 O O . ALA B 1 110 ? 8.016 12.125 13.68 1 96.31 110 ALA B O 1
ATOM 2260 N N . THR B 1 111 ? 6.723 11.609 15.477 1 95.81 111 THR B N 1
ATOM 2261 C CA . THR B 1 111 ? 5.992 10.609 14.711 1 95.81 111 THR B CA 1
ATOM 2262 C C . THR B 1 111 ? 4.504 10.648 15.047 1 95.81 111 THR B C 1
ATOM 2264 O O . THR B 1 111 ? 4.125 11.008 16.172 1 95.81 111 THR B O 1
ATOM 2267 N N . LEU B 1 112 ? 3.779 10.32 14.023 1 95.69 112 LEU B N 1
ATOM 2268 C CA . LEU B 1 112 ? 2.338 10.125 14.148 1 95.69 112 LEU B CA 1
ATOM 2269 C C . LEU B 1 112 ? 1.93 8.734 13.672 1 95.69 112 LEU B C 1
ATOM 2271 O O . LEU B 1 112 ? 2.441 8.242 12.664 1 95.69 112 LEU B O 1
ATOM 2275 N N . GLN B 1 113 ? 1.021 8.172 14.438 1 97.62 113 GLN B N 1
ATOM 2276 C CA . GLN B 1 113 ? 0.351 6.961 13.969 1 97.62 113 GLN B CA 1
ATOM 2277 C C . GLN B 1 113 ? -1.098 7.25 13.586 1 97.62 113 GLN B C 1
ATOM 2279 O O . GLN B 1 113 ? -1.853 7.82 14.375 1 97.62 113 GLN B O 1
ATOM 2284 N N . LEU B 1 114 ? -1.427 6.84 12.43 1 97.94 114 LEU B N 1
ATOM 2285 C CA . LEU B 1 114 ? -2.773 7.055 11.906 1 97.94 114 LEU B CA 1
ATOM 2286 C C . LEU B 1 114 ? -3.469 5.727 11.633 1 97.94 114 LEU B C 1
ATOM 2288 O O . LEU B 1 114 ? -2.844 4.781 11.148 1 97.94 114 LEU B O 1
ATOM 2292 N N . GLN B 1 115 ? -4.715 5.688 11.945 1 98.5 115 GLN B N 1
ATOM 2293 C CA . GLN B 1 115 ? -5.605 4.621 11.5 1 98.5 115 GLN B CA 1
ATOM 2294 C C . GLN B 1 115 ? -6.605 5.133 10.469 1 98.5 115 GLN B C 1
ATOM 2296 O O . GLN B 1 115 ? -7.34 6.09 10.727 1 98.5 115 GLN B O 1
ATOM 2301 N N . GLN B 1 116 ? -6.621 4.562 9.336 1 98.69 116 GLN B N 1
ATOM 2302 C CA . GLN B 1 116 ? -7.594 4.906 8.305 1 98.69 116 GLN B CA 1
ATOM 2303 C C . GLN B 1 116 ? -8.43 3.695 7.91 1 98.69 116 GLN B C 1
ATOM 2305 O O . GLN B 1 116 ? -7.891 2.65 7.543 1 98.69 116 GLN B O 1
ATOM 2310 N N . LYS B 1 117 ? -9.672 3.869 8.008 1 98.81 117 LYS B N 1
ATOM 2311 C CA . LYS B 1 117 ? -10.633 2.836 7.645 1 98.81 117 LYS B CA 1
ATOM 2312 C C . LYS B 1 117 ? -11.492 3.273 6.465 1 98.81 117 LYS B C 1
ATOM 2314 O O . LYS B 1 117 ? -11.945 4.422 6.41 1 98.81 117 LYS B O 1
ATOM 2319 N N . ILE B 1 118 ? -11.688 2.404 5.551 1 98.81 118 ILE B N 1
ATOM 2320 C CA . ILE B 1 118 ? -12.5 2.672 4.367 1 98.81 118 ILE B CA 1
ATOM 2321 C C . ILE B 1 118 ? -13.82 1.908 4.461 1 98.81 118 ILE B C 1
ATOM 2323 O O . ILE B 1 118 ? -13.828 0.683 4.598 1 98.81 118 ILE B O 1
ATOM 2327 N N . PHE B 1 119 ? -14.883 2.645 4.285 1 98.75 119 PHE B N 1
ATOM 2328 C CA . PHE B 1 119 ? -16.203 2.053 4.441 1 98.75 119 PHE B CA 1
ATOM 2329 C C . PHE B 1 119 ? -17.031 2.232 3.174 1 98.75 119 PHE B C 1
ATOM 2331 O O . PHE B 1 119 ? -16.906 3.248 2.486 1 98.75 119 PHE B O 1
ATOM 2338 N N . ARG B 1 120 ? -17.844 1.297 2.883 1 98.38 120 ARG B N 1
ATOM 2339 C CA . ARG B 1 120 ? -19.016 1.409 2.037 1 98.38 120 ARG B CA 1
ATOM 2340 C C . ARG B 1 120 ? -20.297 1.331 2.869 1 98.38 120 ARG B C 1
ATOM 2342 O O . ARG B 1 120 ? -20.688 0.249 3.307 1 98.38 120 ARG B O 1
ATOM 2349 N N . GLY B 1 121 ? -20.953 2.443 3.053 1 96.94 121 GLY B N 1
ATOM 2350 C CA . GLY B 1 121 ? -21.969 2.449 4.102 1 96.94 121 GLY B CA 1
ATOM 2351 C C . GLY B 1 121 ? -21.406 2.043 5.457 1 96.94 121 GLY B C 1
ATOM 2352 O O . GLY B 1 121 ? -20.453 2.639 5.949 1 96.94 121 GLY B O 1
ATOM 2353 N N . ALA B 1 122 ? -21.922 0.981 6.062 1 97.69 122 ALA B N 1
ATOM 2354 C CA . ALA B 1 122 ? -21.469 0.524 7.371 1 97.69 122 ALA B CA 1
ATOM 2355 C C . ALA B 1 122 ? -20.438 -0.597 7.238 1 97.69 122 ALA B C 1
ATOM 2357 O O . ALA B 1 122 ? -19.844 -1.022 8.227 1 97.69 122 ALA B O 1
ATOM 2358 N N . GLU B 1 123 ? -20.188 -1.034 6.059 1 98.25 123 GLU B N 1
ATOM 2359 C CA . GLU B 1 123 ? -19.297 -2.174 5.832 1 98.25 123 GLU B CA 1
ATOM 2360 C C . GLU B 1 123 ? -17.844 -1.733 5.75 1 98.25 123 GLU B C 1
ATOM 2362 O O . GLU B 1 123 ? -17.5 -0.877 4.934 1 98.25 123 GLU B O 1
ATOM 2367 N N . LEU B 1 124 ? -17 -2.314 6.578 1 98.75 124 LEU B N 1
ATOM 2368 C CA . LEU B 1 124 ? -15.562 -2.064 6.516 1 98.75 124 LEU B CA 1
ATOM 2369 C C . LEU B 1 124 ? -14.938 -2.803 5.34 1 98.75 124 LEU B C 1
ATOM 2371 O O . LEU B 1 124 ? -15.086 -4.02 5.215 1 98.75 124 LEU B O 1
ATOM 2375 N N . LEU B 1 125 ? -14.242 -2.059 4.516 1 98.69 125 LEU B N 1
ATOM 2376 C CA . LEU B 1 125 ? -13.633 -2.662 3.334 1 98.69 125 LEU B CA 1
ATOM 2377 C C . LEU B 1 125 ? -12.133 -2.834 3.518 1 98.69 125 LEU B C 1
ATOM 2379 O O . LEU B 1 125 ? -11.57 -3.859 3.129 1 98.69 125 LEU B O 1
ATOM 2383 N N . THR B 1 126 ? -11.469 -1.858 4.023 1 98.75 126 THR B N 1
ATOM 2384 C CA . THR B 1 126 ? -10.016 -1.857 4.164 1 98.75 126 THR B CA 1
ATOM 2385 C C . THR B 1 126 ? -9.586 -1.049 5.387 1 98.75 126 THR B C 1
ATOM 2387 O O . THR B 1 126 ? -10.172 -0.004 5.68 1 98.75 126 THR B O 1
ATOM 2390 N N . GLU B 1 127 ? -8.609 -1.565 6.066 1 98.81 127 GLU B N 1
ATOM 2391 C CA . GLU B 1 127 ? -7.984 -0.858 7.18 1 98.81 127 GLU B CA 1
ATOM 2392 C C . GLU B 1 127 ? -6.5 -0.63 6.93 1 98.81 127 GLU B C 1
ATOM 2394 O O . GLU B 1 127 ? -5.781 -1.555 6.543 1 98.81 127 GLU B O 1
ATOM 2399 N N . ILE B 1 128 ? -6.074 0.57 7.168 1 98.75 128 ILE B N 1
ATOM 2400 C CA . ILE B 1 128 ? -4.672 0.913 6.953 1 98.75 128 ILE B CA 1
ATOM 2401 C C . ILE B 1 128 ? -4.125 1.646 8.172 1 98.75 128 ILE B C 1
ATOM 2403 O O . ILE B 1 128 ? -4.707 2.633 8.625 1 98.75 128 ILE B O 1
ATOM 2407 N N . GLU B 1 129 ? -3.072 1.153 8.695 1 98.62 129 GLU B N 1
ATOM 2408 C CA . GLU B 1 129 ? -2.297 1.855 9.711 1 98.62 129 GLU B CA 1
ATOM 2409 C C . GLU B 1 129 ? -1.018 2.443 9.125 1 98.62 129 GLU B C 1
ATOM 2411 O O . GLU B 1 129 ? -0.287 1.758 8.406 1 98.62 129 GLU B O 1
ATOM 2416 N N . SER B 1 130 ? -0.771 3.666 9.43 1 98.31 130 SER B N 1
ATOM 2417 C CA . SER B 1 130 ? 0.415 4.328 8.898 1 98.31 130 SER B CA 1
ATOM 2418 C C . SER B 1 130 ? 1.223 4.996 10.008 1 98.31 130 SER B C 1
ATOM 2420 O O . SER B 1 130 ? 0.655 5.617 10.906 1 98.31 130 SER B O 1
ATOM 2422 N N . GLU B 1 131 ? 2.473 4.801 9.906 1 98.12 131 GLU B N 1
ATOM 2423 C CA . GLU B 1 131 ? 3.408 5.586 10.703 1 98.12 131 GLU B CA 1
ATOM 2424 C C . GLU B 1 131 ? 4.051 6.691 9.875 1 98.12 131 GLU B C 1
ATOM 2426 O O . GLU B 1 131 ? 4.699 6.414 8.859 1 98.12 131 GLU B O 1
ATOM 2431 N N . VAL B 1 132 ? 3.918 7.871 10.32 1 96.75 132 VAL B N 1
ATOM 2432 C CA . VAL B 1 132 ? 4.422 9.039 9.609 1 96.75 132 VAL B CA 1
ATOM 2433 C C . VAL B 1 132 ? 5.445 9.773 10.477 1 96.75 132 VAL B C 1
ATOM 2435 O O . VAL B 1 132 ? 5.207 10.016 11.656 1 96.75 132 VAL B O 1
ATOM 2438 N N . ALA B 1 133 ? 6.535 10.102 9.891 1 96.69 133 ALA B N 1
ATOM 2439 C CA . ALA B 1 133 ? 7.586 10.836 10.594 1 96.69 133 ALA B CA 1
ATOM 2440 C C . ALA B 1 133 ? 7.762 12.234 10.016 1 96.69 133 ALA B C 1
ATOM 2442 O O . ALA B 1 133 ? 7.477 12.469 8.844 1 96.69 133 ALA B O 1
ATOM 2443 N N . PHE B 1 134 ? 8.164 13.086 10.922 1 95.81 134 PHE B N 1
ATOM 2444 C CA . PHE B 1 134 ? 8.578 14.414 10.492 1 95.81 134 PHE B CA 1
ATOM 2445 C C . PHE B 1 134 ? 10.102 14.508 10.43 1 95.81 134 PHE B C 1
ATOM 2447 O O . PHE B 1 134 ? 10.789 14.273 11.43 1 95.81 134 PHE B O 1
ATOM 2454 N N . LEU B 1 135 ? 10.57 14.859 9.227 1 95.12 135 LEU B N 1
ATOM 2455 C CA . LEU B 1 135 ? 12.008 14.891 9.016 1 95.12 135 LEU B CA 1
ATOM 2456 C C . LEU B 1 135 ? 12.469 16.297 8.625 1 95.12 135 LEU B C 1
ATOM 2458 O O . LEU B 1 135 ? 11.75 17.016 7.938 1 95.12 135 LEU B O 1
ATOM 2462 N N . SER B 1 136 ? 13.672 16.547 9.055 1 92.81 136 SER B N 1
ATOM 2463 C CA . SER B 1 136 ? 14.328 17.75 8.539 1 92.81 136 SER B CA 1
ATOM 2464 C C . SER B 1 136 ? 14.68 17.594 7.066 1 92.81 136 SER B C 1
ATOM 2466 O O . SER B 1 136 ? 14.562 16.516 6.5 1 92.81 136 SER B O 1
ATOM 2468 N N . VAL B 1 137 ? 15.141 18.656 6.512 1 84.94 137 VAL B N 1
ATOM 2469 C CA . VAL B 1 137 ? 15.469 18.672 5.09 1 84.94 137 VAL B CA 1
ATOM 2470 C C . VAL B 1 137 ? 16.672 17.766 4.832 1 84.94 137 VAL B C 1
ATOM 2472 O O . VAL B 1 137 ? 16.812 17.188 3.754 1 84.94 137 VAL B O 1
ATOM 2475 N N . ASP B 1 138 ? 17.438 17.578 5.828 1 86.94 138 ASP B N 1
ATOM 2476 C CA . ASP B 1 138 ? 18.609 16.719 5.691 1 86.94 138 ASP B CA 1
ATOM 2477 C C . ASP B 1 138 ? 18.25 15.266 5.965 1 86.94 138 ASP B C 1
ATOM 2479 O O . ASP B 1 138 ? 19.125 14.398 5.926 1 86.94 138 ASP B O 1
ATOM 2483 N N . GLY B 1 139 ? 17.047 15.008 6.281 1 88.38 139 GLY B N 1
ATOM 2484 C CA . GLY B 1 139 ? 16.562 13.633 6.359 1 88.38 139 GLY B CA 1
ATOM 2485 C C . GLY B 1 139 ? 16.625 13.062 7.766 1 88.38 139 GLY B C 1
ATOM 2486 O O . GLY B 1 139 ? 16.547 11.852 7.949 1 88.38 139 GLY B O 1
ATOM 2487 N N . ARG B 1 140 ? 16.734 13.938 8.695 1 92.06 140 ARG B N 1
ATOM 2488 C CA . ARG B 1 140 ? 16.797 13.484 10.078 1 92.06 140 ARG B CA 1
ATOM 2489 C C . ARG B 1 140 ? 15.477 13.711 10.797 1 92.06 140 ARG B C 1
ATOM 2491 O O . ARG B 1 140 ? 14.797 14.711 10.539 1 92.06 140 ARG B O 1
ATOM 2498 N N . PRO B 1 141 ? 15.195 12.734 11.703 1 94 141 PRO B N 1
ATOM 2499 C CA . PRO B 1 141 ? 13.984 12.977 12.484 1 94 141 PRO B CA 1
ATOM 2500 C C . PRO B 1 141 ? 14.055 14.266 13.305 1 94 141 PRO B C 1
ATOM 2502 O O . PRO B 1 141 ? 15.102 14.578 13.875 1 94 141 PRO B O 1
ATOM 2505 N N . CYS B 1 142 ? 12.969 14.992 13.273 1 93.88 142 CYS B N 1
ATOM 2506 C CA . CYS B 1 142 ? 12.922 16.203 14.078 1 93.88 142 CYS B CA 1
ATOM 2507 C C . CYS B 1 142 ? 11.523 16.422 14.656 1 93.88 142 CYS B C 1
ATOM 2509 O O . CYS B 1 142 ? 10.562 15.781 14.219 1 93.88 142 CYS B O 1
ATOM 2511 N N . ARG B 1 143 ? 11.461 17.312 15.539 1 94.75 143 ARG B N 1
ATOM 2512 C CA . ARG B 1 143 ? 10.203 17.547 16.25 1 94.75 143 ARG B CA 1
ATOM 2513 C C . ARG B 1 143 ? 9.18 18.203 15.328 1 94.75 143 ARG B C 1
ATOM 2515 O O . ARG B 1 143 ? 9.516 19.094 14.539 1 94.75 143 ARG B O 1
ATOM 2522 N N . ILE B 1 144 ? 7.973 17.75 15.5 1 94.88 144 ILE B N 1
ATOM 2523 C CA . ILE B 1 144 ? 6.863 18.375 14.789 1 94.88 144 ILE B CA 1
ATOM 2524 C C . ILE B 1 144 ? 6.668 19.797 15.305 1 94.88 144 ILE B C 1
ATOM 2526 O O . ILE B 1 144 ? 6.656 20.031 16.516 1 94.88 144 ILE B O 1
ATOM 2530 N N . PRO B 1 145 ? 6.516 20.766 14.352 1 94.19 145 PRO B N 1
ATOM 2531 C CA . PRO B 1 145 ? 6.297 22.141 14.789 1 94.19 145 PRO B CA 1
ATOM 2532 C C . PRO B 1 145 ? 5.18 22.25 15.828 1 94.19 145 PRO B C 1
ATOM 2534 O O . PRO B 1 145 ? 4.16 21.562 15.719 1 94.19 145 PRO B O 1
ATOM 2537 N N . THR B 1 146 ? 5.367 23.141 16.781 1 93.56 146 THR B N 1
ATOM 2538 C CA . THR B 1 146 ? 4.492 23.25 17.938 1 93.56 146 THR B CA 1
ATOM 2539 C C . THR B 1 146 ? 3.055 23.531 17.516 1 93.56 146 THR B C 1
ATOM 2541 O O . THR B 1 146 ? 2.113 22.969 18.062 1 93.56 146 THR B O 1
ATOM 2544 N N . ASP B 1 147 ? 2.879 24.422 16.547 1 92.69 147 ASP B N 1
ATOM 2545 C CA . ASP B 1 147 ? 1.537 24.766 16.094 1 92.69 147 ASP B CA 1
ATOM 2546 C C . ASP B 1 147 ? 0.83 23.547 15.5 1 92.69 147 ASP B C 1
ATOM 2548 O O . ASP B 1 147 ? -0.37 23.359 15.711 1 92.69 147 ASP B O 1
ATOM 2552 N N . TRP B 1 148 ? 1.531 22.766 14.82 1 94.19 148 TRP B N 1
ATOM 2553 C CA . TRP B 1 148 ? 0.961 21.547 14.242 1 94.19 148 TRP B CA 1
ATOM 2554 C C . TRP B 1 148 ? 0.68 20.516 15.32 1 94.19 148 TRP B C 1
ATOM 2556 O O . TRP B 1 148 ? -0.366 19.859 15.305 1 94.19 148 TRP B O 1
ATOM 2566 N N . ARG B 1 149 ? 1.603 20.391 16.188 1 93.69 149 ARG B N 1
ATOM 2567 C CA . ARG B 1 149 ? 1.461 19.422 17.266 1 93.69 149 ARG B CA 1
ATOM 2568 C C . ARG B 1 149 ? 0.177 19.656 18.047 1 93.69 149 ARG B C 1
ATOM 2570 O O . ARG B 1 149 ? -0.532 18.703 18.391 1 93.69 149 ARG B O 1
ATOM 2577 N N . SER B 1 150 ? -0.038 20.859 18.391 1 93.81 150 SER B N 1
ATOM 2578 C CA . SER B 1 150 ? -1.24 21.203 19.141 1 93.81 150 SER B CA 1
ATOM 2579 C C . SER B 1 150 ? -2.5 20.766 18.391 1 93.81 150 SER B C 1
ATOM 2581 O O . SER B 1 150 ? -3.441 20.266 19 1 93.81 150 SER B O 1
ATOM 2583 N N . LEU B 1 151 ? -2.518 21 17.109 1 93.44 151 LEU B N 1
ATOM 2584 C CA . LEU B 1 151 ? -3.65 20.609 16.281 1 93.44 151 LEU B CA 1
ATOM 2585 C C . LEU B 1 151 ? -3.842 19.094 16.297 1 93.44 151 LEU B C 1
ATOM 2587 O O . LEU B 1 151 ? -4.965 18.609 16.438 1 93.44 151 LEU B O 1
ATOM 2591 N N . PHE B 1 152 ? -2.754 18.359 16.188 1 94.88 152 PHE B N 1
ATOM 2592 C CA . PHE B 1 152 ? -2.812 16.906 16.156 1 94.88 152 PHE B CA 1
ATOM 2593 C C . PHE B 1 152 ? -3.207 16.359 17.516 1 94.88 152 PHE B C 1
ATOM 2595 O O . PHE B 1 152 ? -3.949 15.375 17.609 1 94.88 152 PHE B O 1
ATOM 2602 N N . GLU B 1 153 ? -2.697 16.938 18.516 1 93.31 153 GLU B N 1
ATOM 2603 C CA . GLU B 1 153 ? -3.004 16.516 19.875 1 93.31 153 GLU B CA 1
ATOM 2604 C C . GLU B 1 153 ? -4.5 16.609 20.156 1 93.31 153 GLU B C 1
ATOM 2606 O O . GLU B 1 153 ? -5.066 15.727 20.812 1 93.31 153 GLU B O 1
ATOM 2611 N N . ALA B 1 154 ? -5.094 17.594 19.688 1 92.38 154 ALA B N 1
ATOM 2612 C CA . ALA B 1 154 ? -6.523 17.812 19.891 1 92.38 154 ALA B CA 1
ATOM 2613 C C . ALA B 1 154 ? -7.348 16.719 19.219 1 92.38 154 ALA B C 1
ATOM 2615 O O . ALA B 1 154 ? -8.469 16.438 19.625 1 92.38 154 ALA B O 1
ATOM 2616 N N . LEU B 1 155 ? -6.809 16.078 18.219 1 93.31 155 LEU B N 1
ATOM 2617 C CA . LEU B 1 155 ? -7.535 15.078 17.453 1 93.31 155 LEU B CA 1
ATOM 2618 C C . LEU B 1 155 ? -7.141 13.672 17.875 1 93.31 155 LEU B C 1
ATOM 2620 O O . LEU B 1 155 ? -7.719 12.688 17.406 1 93.31 155 LEU B O 1
ATOM 2624 N N . CYS B 1 156 ? -6.113 13.523 18.688 1 92.5 156 CYS B N 1
ATOM 2625 C CA . CYS B 1 156 ? -5.582 12.211 19.047 1 92.5 156 CYS B CA 1
ATOM 2626 C C . CYS B 1 156 ? -6.5 11.5 20.031 1 92.5 156 CYS B C 1
ATOM 2628 O O . CYS B 1 156 ? -6.941 12.102 21.016 1 92.5 156 CYS B O 1
ATOM 2630 N N . SER B 1 157 ? -6.852 10.273 19.719 1 79.75 157 SER B N 1
ATOM 2631 C CA . SER B 1 157 ? -7.723 9.477 20.578 1 79.75 157 SER B CA 1
ATOM 2632 C C . SER B 1 157 ? -7.039 9.141 21.906 1 79.75 157 SER B C 1
ATOM 2634 O O . S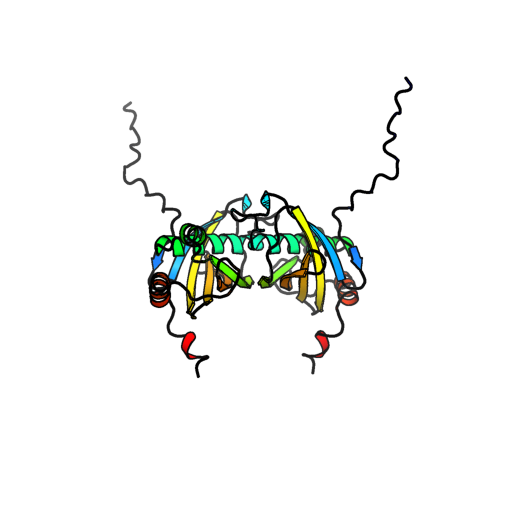ER B 1 157 ? -5.867 8.758 21.922 1 79.75 157 SER B O 1
ATOM 2636 N N . PRO B 1 158 ? -7.539 9.445 23.125 1 65.56 158 PRO B N 1
ATOM 2637 C CA . PRO B 1 158 ? -6.926 9.227 24.438 1 65.56 158 PRO B CA 1
ATOM 2638 C C . PRO B 1 158 ? -6.543 7.773 24.688 1 65.56 158 PRO B C 1
ATOM 2640 O O . PRO B 1 158 ? -5.652 7.492 25.5 1 65.56 158 PRO B O 1
ATOM 2643 N N . ALA B 1 159 ? -7.371 6.785 24.359 1 53.31 159 ALA B N 1
ATOM 2644 C CA . ALA B 1 159 ? -7.293 5.426 24.875 1 53.31 159 ALA B CA 1
ATOM 2645 C C . ALA B 1 159 ? -5.938 4.793 24.562 1 53.31 159 ALA B C 1
ATOM 2647 O O . ALA B 1 159 ? -5.406 4.031 25.375 1 53.31 159 ALA B O 1
ATOM 2648 N N . LEU B 1 160 ? -5.48 4.723 23.312 1 49.66 160 LEU B N 1
ATOM 2649 C CA . LEU B 1 160 ? -4.43 3.791 22.906 1 49.66 160 LEU B CA 1
ATOM 2650 C C . LEU B 1 160 ? -3.07 4.266 23.422 1 49.66 160 LEU B C 1
ATOM 2652 O O . LEU B 1 160 ? -2.08 3.535 23.312 1 49.66 160 LEU B O 1
ATOM 2656 N N . ASP B 1 161 ? -2.869 5.422 23.688 1 47.22 161 ASP B N 1
ATOM 2657 C CA . ASP B 1 161 ? -1.618 5.922 24.25 1 47.22 161 ASP B CA 1
ATOM 2658 C C . ASP B 1 161 ? -1.332 5.281 25.594 1 47.22 161 ASP B C 1
ATOM 2660 O O . ASP B 1 161 ? -0.177 5.199 26.016 1 47.22 161 ASP B O 1
ATOM 2664 N N . ARG B 1 162 ? -2.336 5.043 26.469 1 41 162 ARG B N 1
ATOM 2665 C CA . ARG B 1 162 ? -2.105 4.582 27.828 1 41 162 ARG B CA 1
ATOM 2666 C C . ARG B 1 162 ? -1.583 3.15 27.859 1 41 162 ARG B C 1
ATOM 2668 O O . ARG B 1 162 ? -1.159 2.65 28.891 1 41 162 ARG B O 1
ATOM 2675 N N . VAL B 1 163 ? -1.839 2.322 26.953 1 39.59 163 VAL B N 1
ATOM 2676 C CA . VAL B 1 163 ? -1.429 0.938 27.172 1 39.59 163 VAL B CA 1
ATOM 2677 C C . VAL B 1 163 ? 0.095 0.854 27.234 1 39.59 163 VAL B C 1
ATOM 2679 O O . VAL B 1 163 ? 0.648 -0.098 27.781 1 39.59 163 VAL B O 1
ATOM 2682 N N . GLU B 1 164 ? 0.86 1.489 26.297 1 39.88 164 GLU B N 1
ATOM 2683 C CA . GLU B 1 164 ? 2.283 1.169 26.328 1 39.88 164 GLU B CA 1
ATOM 2684 C C . GLU B 1 164 ? 3.002 1.921 27.438 1 39.88 164 GLU B C 1
ATOM 2686 O O . GLU B 1 164 ? 4.211 1.765 27.625 1 39.88 164 GLU B O 1
ATOM 2691 N N . ARG B 1 165 ? 2.377 2.953 27.984 1 38.84 165 ARG B N 1
ATOM 2692 C CA . ARG B 1 165 ? 3.162 3.539 29.062 1 38.84 165 ARG B CA 1
ATOM 2693 C C . ARG B 1 165 ? 3.053 2.705 30.344 1 38.84 165 ARG B C 1
ATOM 2695 O O . ARG B 1 165 ? 3.656 3.041 31.359 1 38.84 165 ARG B O 1
ATOM 2702 N N . LYS B 1 166 ? 2.035 1.693 30.359 1 30.53 166 LYS B N 1
ATOM 2703 C CA . LYS B 1 166 ? 2.141 0.941 31.594 1 30.53 166 LYS B CA 1
ATOM 2704 C C . LYS B 1 166 ? 3.178 -0.172 31.484 1 30.53 166 LYS B C 1
ATOM 2706 O O . LYS B 1 166 ? 3.203 -0.904 30.5 1 30.53 166 LYS B O 1
#